Protein AF-A0A959WAI0-F1 (afdb_monomer_lite)

Foldseek 3Di:
DPDPPPDPQAPWVDWDDDDDPCQVVCVVVQEEEDAQAADDLRGQEYEDEAIIAEQDFQKWWDALLLSLLRCLVHHYPPLAQVSSVRNSVSRVVHPHIYMYHYAAWQPGHPPDPLIDGRDPCLVVQVVVCVVVVNFDWDQQPLQRTIFRCDRPPDDDSSSQSSNSCSSCVVVVNNVSNVVRSQVQLVVSLVSQVVHPPHDVSNNCSSCPDPDPPPPPPDD

Radius of gyration: 17.45 Å; chains: 1; bounding box: 61×50×44 Å

Structure (mmCIF, N/CA/C/O backbone):
data_AF-A0A959WAI0-F1
#
_entry.id   AF-A0A959WAI0-F1
#
loop_
_atom_site.group_PDB
_atom_site.id
_atom_site.type_symbol
_atom_site.label_atom_id
_atom_site.label_alt_id
_atom_site.label_comp_id
_atom_site.label_asym_id
_atom_site.label_entity_id
_atom_site.label_seq_id
_atom_site.pdbx_PDB_ins_code
_atom_site.Cartn_x
_atom_site.Cartn_y
_atom_site.Cartn_z
_atom_site.occupancy
_atom_site.B_iso_or_equiv
_atom_site.auth_seq_id
_atom_site.auth_comp_id
_atom_site.auth_asym_id
_atom_site.auth_atom_id
_atom_site.pdbx_PDB_model_num
ATOM 1 N N . MET A 1 1 ? 39.404 2.126 3.166 1.00 41.72 1 MET A N 1
ATOM 2 C CA . MET A 1 1 ? 38.969 2.088 1.755 1.00 41.72 1 MET A CA 1
ATOM 3 C C . MET A 1 1 ? 37.466 2.302 1.796 1.00 41.72 1 MET A C 1
ATOM 5 O O . MET A 1 1 ? 36.810 1.506 2.452 1.00 41.72 1 MET A O 1
ATOM 9 N N . ALA A 1 2 ? 36.950 3.421 1.282 1.00 48.66 2 ALA A N 1
ATOM 10 C CA . ALA A 1 2 ? 35.501 3.615 1.191 1.00 48.66 2 ALA A CA 1
ATOM 11 C C . ALA A 1 2 ? 34.956 2.616 0.166 1.00 48.66 2 ALA A C 1
ATOM 13 O O . ALA A 1 2 ? 35.601 2.410 -0.863 1.00 48.66 2 ALA A O 1
ATOM 14 N N . ASP A 1 3 ? 33.840 1.964 0.478 1.00 45.66 3 ASP A N 1
ATOM 15 C CA . ASP A 1 3 ? 33.177 1.048 -0.445 1.00 45.66 3 ASP A CA 1
ATOM 16 C C . ASP A 1 3 ? 32.762 1.836 -1.703 1.00 45.66 3 ASP A C 1
ATOM 18 O O . ASP A 1 3 ? 31.968 2.774 -1.585 1.00 45.66 3 ASP A O 1
ATOM 22 N N . PRO A 1 4 ? 33.309 1.523 -2.895 1.00 49.25 4 PRO A N 1
ATOM 23 C CA . PRO A 1 4 ? 32.955 2.222 -4.128 1.00 49.25 4 PRO A CA 1
ATOM 24 C C . PRO A 1 4 ? 31.481 2.030 -4.523 1.00 49.25 4 PRO A C 1
ATOM 26 O O . PRO A 1 4 ? 31.000 2.757 -5.389 1.00 49.25 4 PRO A O 1
ATOM 29 N N . TYR A 1 5 ? 30.763 1.102 -3.879 1.00 50.31 5 TYR A N 1
ATOM 30 C CA . TYR A 1 5 ? 29.331 0.864 -4.058 1.00 50.31 5 TYR A CA 1
ATOM 31 C C . TYR A 1 5 ? 28.456 1.544 -2.995 1.00 50.31 5 TYR A C 1
ATOM 33 O O . TYR A 1 5 ? 27.231 1.525 -3.114 1.00 50.31 5 TYR A O 1
ATOM 41 N N . ALA A 1 6 ? 29.042 2.191 -1.980 1.00 50.12 6 ALA A N 1
ATOM 42 C CA . ALA A 1 6 ? 28.289 2.945 -0.982 1.00 50.12 6 ALA A CA 1
ATOM 43 C C . ALA A 1 6 ? 27.814 4.286 -1.563 1.00 50.12 6 ALA A C 1
ATOM 45 O O . ALA A 1 6 ? 28.336 5.360 -1.249 1.00 50.12 6 ALA A O 1
ATOM 46 N N . THR A 1 7 ? 26.793 4.247 -2.418 1.00 58.91 7 THR A N 1
ATOM 47 C CA . THR A 1 7 ? 26.016 5.448 -2.725 1.00 58.91 7 THR A CA 1
ATOM 48 C C . THR A 1 7 ? 25.304 5.886 -1.452 1.00 58.91 7 THR A C 1
ATOM 50 O O . THR A 1 7 ? 24.599 5.087 -0.835 1.00 58.91 7 THR A O 1
ATOM 53 N N . ARG A 1 8 ? 25.485 7.147 -1.040 1.00 63.69 8 ARG A N 1
ATOM 54 C CA . ARG A 1 8 ? 24.738 7.736 0.080 1.00 63.69 8 ARG A CA 1
ATOM 55 C C . ARG A 1 8 ? 23.247 7.452 -0.120 1.00 63.69 8 ARG A C 1
ATOM 57 O O . ARG A 1 8 ? 22.717 7.768 -1.184 1.00 63.69 8 ARG A O 1
ATOM 64 N N . ALA A 1 9 ? 22.601 6.868 0.891 1.00 67.06 9 ALA A N 1
ATOM 65 C CA . ALA A 1 9 ? 21.170 6.595 0.842 1.00 67.06 9 ALA A CA 1
ATOM 66 C C . ALA A 1 9 ? 20.407 7.890 0.493 1.00 67.06 9 ALA A C 1
ATOM 68 O O . ALA A 1 9 ? 20.729 8.951 1.046 1.00 67.06 9 ALA A O 1
ATOM 69 N N . PRO A 1 10 ? 19.451 7.828 -0.448 1.00 71.50 10 PRO A N 1
ATOM 70 C CA . PRO A 1 10 ? 18.683 8.995 -0.853 1.00 71.50 10 PRO A CA 1
ATOM 71 C C . PRO A 1 10 ? 17.803 9.453 0.311 1.00 71.50 10 PRO A C 1
ATOM 73 O O . PRO A 1 10 ? 17.361 8.643 1.128 1.00 71.50 10 PRO A O 1
ATOM 76 N N . ASP A 1 11 ? 17.495 10.744 0.357 1.00 78.50 11 ASP A N 1
ATOM 77 C CA . ASP A 1 11 ? 16.405 11.211 1.204 1.00 78.50 11 ASP A CA 1
ATOM 78 C C . ASP A 1 11 ? 15.072 10.764 0.585 1.00 78.50 11 ASP A C 1
ATOM 80 O O . ASP A 1 11 ? 14.710 11.191 -0.511 1.00 78.50 11 ASP A O 1
ATOM 84 N N . LEU A 1 12 ? 14.365 9.864 1.272 1.00 79.69 12 LEU A N 1
ATOM 85 C CA . LEU A 1 12 ? 13.053 9.356 0.858 1.00 79.69 12 LEU A CA 1
ATOM 86 C C . LEU A 1 12 ? 11.898 9.973 1.654 1.00 79.69 12 LEU A C 1
ATOM 88 O O . LEU A 1 12 ? 10.768 9.485 1.573 1.00 79.69 12 LEU A O 1
ATOM 92 N N . SER A 1 13 ? 12.168 11.021 2.436 1.00 78.75 13 SER A N 1
ATOM 93 C CA . SER A 1 13 ? 11.157 11.694 3.253 1.00 78.75 13 SER A CA 1
ATOM 94 C C . SER A 1 13 ? 10.145 12.482 2.419 1.00 78.75 13 SER A C 1
ATOM 96 O O . SER A 1 13 ? 9.033 12.734 2.889 1.00 78.75 13 SER A O 1
ATOM 98 N N . ALA A 1 14 ? 10.490 12.822 1.172 1.00 81.19 14 ALA A N 1
ATOM 99 C CA . ALA A 1 14 ? 9.598 13.516 0.258 1.00 81.19 14 ALA A CA 1
ATOM 100 C C . ALA A 1 14 ? 8.324 12.695 -0.006 1.00 81.19 14 ALA A C 1
ATOM 102 O O . ALA A 1 14 ? 8.358 11.521 -0.389 1.00 81.19 14 ALA A O 1
ATOM 103 N N . ARG A 1 15 ? 7.171 13.341 0.184 1.00 83.19 15 ARG A N 1
ATOM 104 C CA . ARG A 1 15 ? 5.853 12.773 -0.102 1.00 83.19 15 ARG A CA 1
ATOM 105 C C . ARG A 1 15 ? 5.074 13.746 -0.984 1.00 83.19 15 ARG A C 1
ATOM 107 O O . ARG A 1 15 ? 5.033 14.930 -0.647 1.00 83.19 15 ARG A O 1
ATOM 114 N N . PRO A 1 16 ? 4.447 13.270 -2.075 1.00 85.50 16 PRO A N 1
ATOM 115 C CA . PRO A 1 16 ? 3.507 14.084 -2.834 1.00 85.50 16 PRO A CA 1
ATOM 116 C C . PRO A 1 16 ? 2.410 14.647 -1.928 1.00 85.50 16 PRO A C 1
ATOM 118 O O . PRO A 1 16 ? 2.009 14.003 -0.956 1.00 85.50 16 PRO A O 1
ATOM 121 N N . THR A 1 17 ? 1.930 15.844 -2.242 1.00 83.06 17 THR A N 1
ATOM 122 C CA . THR A 1 17 ? 0.828 16.499 -1.530 1.00 83.06 17 THR A CA 1
ATOM 123 C C . THR A 1 17 ? -0.403 16.594 -2.429 1.00 83.06 17 THR A C 1
ATOM 125 O O . THR A 1 17 ? -0.304 16.490 -3.650 1.00 83.06 17 THR A O 1
ATOM 128 N N . GLY A 1 18 ? -1.571 16.788 -1.815 1.00 84.25 18 GLY A N 1
ATOM 129 C CA . GLY A 1 18 ? -2.848 16.862 -2.526 1.00 84.25 18 GLY A CA 1
ATOM 130 C C . GLY A 1 18 ? -3.548 15.507 -2.705 1.00 84.25 18 GLY A C 1
ATOM 131 O O . GLY A 1 18 ? -3.047 14.476 -2.230 1.00 84.25 18 GLY A O 1
ATOM 132 N N . PRO A 1 19 ? -4.743 15.519 -3.319 1.00 84.12 19 PRO A N 1
ATOM 133 C CA . PRO A 1 19 ? -5.470 14.299 -3.652 1.00 84.12 19 PRO A CA 1
ATOM 134 C C . PRO A 1 19 ? -4.693 13.486 -4.701 1.00 84.12 19 PRO A C 1
ATOM 136 O O . PRO A 1 19 ? -4.061 14.083 -5.583 1.00 84.12 19 PRO A O 1
ATOM 139 N N . PRO A 1 20 ? -4.697 12.144 -4.624 1.00 87.38 20 PRO A N 1
ATOM 140 C CA . PRO A 1 20 ? -4.141 11.319 -5.681 1.00 87.38 20 PRO A CA 1
ATOM 141 C C . PRO A 1 20 ? -4.879 11.559 -7.008 1.00 87.38 20 PRO A C 1
ATOM 143 O O . PRO A 1 20 ? -6.107 11.636 -7.019 1.00 87.38 20 PRO A O 1
ATOM 146 N N . PRO A 1 21 ? -4.166 11.640 -8.139 1.00 89.56 21 PRO A N 1
ATOM 147 C CA . PRO A 1 21 ? -4.787 11.928 -9.434 1.00 89.56 21 PRO A CA 1
ATOM 148 C C . PRO A 1 21 ? -5.794 10.850 -9.890 1.00 89.56 21 PRO A C 1
ATOM 150 O O . PRO A 1 21 ? -6.788 11.163 -10.541 1.00 89.56 21 PRO A O 1
ATOM 153 N N . TRP A 1 22 ? -5.622 9.605 -9.439 1.00 94.00 22 TRP A N 1
ATOM 154 C CA . TRP A 1 22 ? -6.527 8.478 -9.692 1.00 94.00 22 TRP A CA 1
ATOM 155 C C . TRP A 1 22 ? -7.763 8.413 -8.770 1.00 94.00 22 TRP A C 1
ATOM 157 O O . TRP A 1 22 ? -8.603 7.531 -8.947 1.00 94.00 22 TRP A O 1
ATOM 167 N N . GLU A 1 23 ? -7.906 9.304 -7.781 1.00 94.12 23 GLU A N 1
ATOM 168 C CA . GLU A 1 23 ? -8.965 9.224 -6.757 1.00 94.12 23 GLU A CA 1
ATOM 169 C C . GLU A 1 23 ? -10.380 9.263 -7.357 1.00 94.12 23 GLU A C 1
ATOM 171 O O . GLU A 1 23 ? -11.219 8.423 -7.029 1.00 94.12 23 GLU A O 1
ATOM 176 N N . ALA A 1 24 ? -10.640 10.179 -8.295 1.00 95.00 24 ALA A N 1
ATOM 177 C CA . ALA A 1 24 ? -11.944 10.269 -8.957 1.00 95.00 24 ALA A CA 1
ATOM 178 C C . ALA A 1 24 ? -12.280 8.984 -9.738 1.00 95.00 24 ALA A C 1
ATOM 180 O O . ALA A 1 24 ? -13.392 8.461 -9.652 1.00 95.00 24 ALA A O 1
ATOM 181 N N . ALA A 1 25 ? -11.286 8.426 -10.432 1.00 96.31 25 ALA A N 1
ATOM 182 C CA . ALA A 1 25 ? -11.425 7.220 -11.240 1.00 96.31 25 ALA A CA 1
ATOM 183 C C . ALA A 1 25 ? -11.686 5.952 -10.402 1.00 96.31 25 ALA A C 1
ATOM 185 O O . ALA A 1 25 ? -12.297 5.003 -10.904 1.00 96.31 25 ALA A O 1
ATOM 186 N N . VAL A 1 26 ? -11.259 5.931 -9.131 1.00 96.81 26 VAL A N 1
ATOM 187 C CA . VAL A 1 26 ? -11.627 4.885 -8.160 1.00 96.81 26 VAL A CA 1
ATOM 188 C C . VAL A 1 26 ? -13.125 4.936 -7.858 1.00 96.81 26 VAL A C 1
ATOM 190 O O . VAL A 1 26 ? -13.792 3.901 -7.937 1.00 96.81 26 VAL A O 1
ATOM 193 N N . GLY A 1 27 ? -13.667 6.128 -7.593 1.00 96.31 27 GLY A N 1
ATOM 194 C CA . GLY A 1 27 ? -15.099 6.321 -7.339 1.00 96.31 27 GLY A CA 1
ATOM 195 C C . GLY A 1 27 ? -15.973 5.919 -8.529 1.00 96.31 27 GLY A C 1
ATOM 196 O O . GLY A 1 27 ? -16.966 5.212 -8.366 1.00 96.31 27 GLY A O 1
ATOM 197 N N . GLU A 1 28 ? -15.560 6.273 -9.748 1.00 97.00 28 GLU A N 1
ATOM 198 C CA . GLU A 1 28 ? -16.252 5.886 -10.990 1.00 97.00 28 GLU A CA 1
ATOM 199 C C . GLU A 1 28 ? -16.325 4.363 -11.198 1.00 97.00 28 GLU A C 1
ATOM 201 O O . GLU A 1 28 ? -17.263 3.860 -11.818 1.00 97.00 28 GLU A O 1
ATOM 206 N N . ARG A 1 29 ? -15.366 3.610 -10.644 1.00 97.25 29 ARG A N 1
ATOM 207 C CA . ARG A 1 29 ? -15.323 2.135 -10.675 1.00 97.25 29 ARG A CA 1
ATOM 208 C C . ARG A 1 29 ? -16.058 1.484 -9.500 1.00 97.25 29 ARG A C 1
ATOM 210 O O . ARG A 1 29 ? -16.065 0.257 -9.378 1.00 97.25 29 ARG A O 1
ATOM 217 N N . GLY A 1 30 ? -16.704 2.287 -8.655 1.00 97.31 30 GLY A N 1
ATOM 218 C CA . GLY A 1 30 ? -17.435 1.838 -7.473 1.00 97.31 30 GLY A CA 1
ATOM 219 C C . GLY A 1 30 ? -16.535 1.485 -6.292 1.00 97.31 30 GLY A C 1
ATOM 220 O O . GLY A 1 30 ? -16.958 0.714 -5.435 1.00 97.31 30 GLY A O 1
ATOM 221 N N . GLY A 1 31 ? -15.299 1.983 -6.267 1.00 97.56 31 GLY A N 1
ATOM 222 C CA . GLY A 1 31 ? -14.414 1.867 -5.114 1.00 97.56 31 GLY A CA 1
ATOM 223 C C . GLY A 1 31 ? -14.470 3.088 -4.211 1.00 97.56 31 GLY A C 1
ATOM 224 O O . GLY A 1 31 ? -15.027 4.126 -4.565 1.00 97.56 31 GLY A O 1
ATOM 225 N N . GLU A 1 32 ? -13.836 2.968 -3.052 1.00 96.62 32 GLU A N 1
ATOM 226 C CA . GLU A 1 32 ? -13.767 4.040 -2.065 1.00 96.62 32 GLU A CA 1
ATOM 227 C C . GLU A 1 32 ? -12.346 4.222 -1.540 1.00 96.62 32 GLU A C 1
ATOM 229 O O . GLU A 1 32 ? -11.675 3.255 -1.178 1.00 96.62 32 GLU A O 1
ATOM 234 N N . VAL A 1 33 ? -11.885 5.473 -1.494 1.00 95.88 33 VAL A N 1
ATOM 235 C CA . VAL A 1 33 ? -10.605 5.823 -0.877 1.00 95.88 33 VAL A CA 1
ATOM 236 C C . VAL A 1 33 ? -10.807 5.987 0.625 1.00 95.88 33 VAL A C 1
ATOM 238 O O . VAL A 1 33 ? -11.610 6.801 1.074 1.00 95.88 33 VAL A O 1
ATOM 241 N N . ILE A 1 34 ? -10.052 5.220 1.404 1.00 94.44 34 ILE A N 1
ATOM 242 C CA . ILE A 1 34 ? -10.085 5.236 2.862 1.00 94.44 34 ILE A CA 1
ATOM 243 C C . ILE A 1 34 ? -9.436 6.538 3.348 1.00 94.44 34 ILE A C 1
ATOM 245 O O . ILE A 1 34 ? -8.207 6.688 3.344 1.00 94.44 34 ILE A O 1
ATOM 249 N N . ALA A 1 35 ? -10.293 7.471 3.759 1.00 87.12 35 ALA A N 1
ATOM 250 C CA . ALA A 1 35 ? -9.938 8.661 4.522 1.00 87.12 35 ALA A CA 1
ATOM 251 C C . ALA A 1 35 ? -9.994 8.328 6.018 1.00 87.12 35 ALA A C 1
ATOM 253 O O . ALA A 1 35 ? -9.134 7.597 6.476 1.00 87.12 35 ALA A O 1
ATOM 254 N N . ASP A 1 36 ? -10.998 8.779 6.770 1.00 83.31 36 ASP A N 1
ATOM 255 C CA . ASP A 1 36 ? -11.032 8.627 8.238 1.00 83.31 36 ASP A CA 1
ATOM 256 C C . ASP A 1 36 ? -12.102 7.645 8.743 1.00 83.31 36 ASP A C 1
ATOM 258 O O . ASP A 1 36 ? -12.298 7.502 9.949 1.00 83.31 36 ASP A O 1
ATOM 262 N N . ALA A 1 37 ? -12.793 6.965 7.828 1.00 86.88 37 ALA A N 1
ATOM 263 C CA . ALA A 1 37 ? -13.865 6.024 8.128 1.00 86.88 37 ALA A CA 1
ATOM 264 C C . ALA A 1 37 ? -13.691 4.716 7.336 1.00 86.88 37 ALA A C 1
ATOM 266 O O . ALA 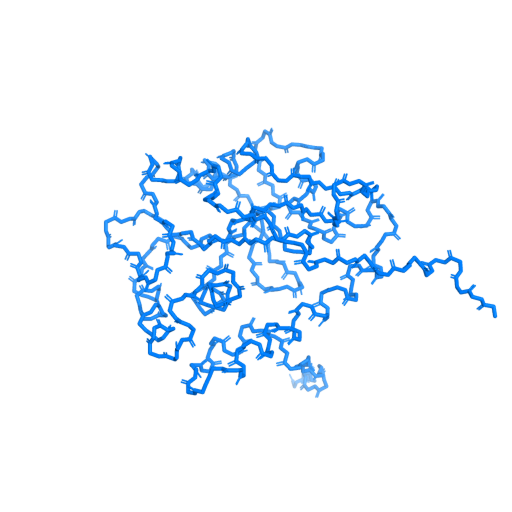A 1 37 ? -13.004 4.705 6.307 1.00 86.88 37 ALA A O 1
ATOM 267 N N . PRO A 1 38 ? -14.298 3.606 7.796 1.00 89.31 38 PRO A N 1
ATOM 268 C CA . PRO A 1 38 ? -14.357 2.385 7.008 1.00 89.31 38 PRO A CA 1
ATOM 269 C C . PRO A 1 38 ? -15.114 2.585 5.689 1.00 89.31 38 PRO A C 1
ATOM 271 O O . PRO A 1 38 ? -16.013 3.426 5.639 1.00 89.31 38 PRO A O 1
ATOM 274 N N . PRO A 1 39 ? -14.808 1.781 4.652 1.00 92.31 39 PRO A N 1
ATOM 275 C CA . PRO A 1 39 ? -15.533 1.849 3.393 1.00 92.31 39 PRO A CA 1
ATOM 276 C C . PRO A 1 39 ? -17.013 1.504 3.591 1.00 92.31 39 PRO A C 1
ATOM 278 O O . PRO A 1 39 ? -17.373 0.628 4.386 1.00 92.31 39 PRO A O 1
ATOM 281 N N . ALA A 1 40 ? -17.879 2.168 2.835 1.00 91.06 40 ALA A N 1
ATOM 282 C CA . ALA A 1 40 ? -19.296 1.875 2.784 1.00 91.06 40 ALA A CA 1
ATOM 283 C C . ALA A 1 40 ? -19.544 0.444 2.286 1.00 91.06 40 ALA A C 1
ATOM 285 O O . ALA A 1 40 ? -18.887 -0.055 1.375 1.00 91.06 40 ALA A O 1
ATOM 286 N N . THR A 1 41 ? -20.583 -0.202 2.816 1.00 87.38 41 THR A N 1
ATOM 287 C CA . THR A 1 41 ? -20.974 -1.567 2.419 1.00 87.38 41 THR A CA 1
ATOM 288 C C . THR A 1 41 ? -21.326 -1.688 0.930 1.00 87.38 41 THR A C 1
ATOM 290 O O . THR A 1 41 ? -21.272 -2.777 0.374 1.00 87.38 41 THR A O 1
ATOM 293 N N . ALA A 1 42 ? -21.699 -0.583 0.276 1.00 92.25 42 ALA A N 1
ATOM 294 C CA . ALA A 1 42 ? -22.010 -0.561 -1.153 1.00 92.25 42 ALA A CA 1
ATOM 295 C C . ALA A 1 42 ? -20.762 -0.519 -2.058 1.00 92.25 42 ALA A C 1
ATOM 297 O O . ALA A 1 42 ? -20.883 -0.742 -3.264 1.00 92.25 42 ALA A O 1
ATOM 298 N N . SER A 1 43 ? -19.587 -0.216 -1.501 1.00 96.50 43 SER A N 1
ATOM 299 C CA . SER A 1 43 ? -18.335 -0.103 -2.247 1.00 96.50 43 SER A CA 1
ATOM 300 C C . SER A 1 43 ? -17.858 -1.487 -2.699 1.00 96.50 43 SER A C 1
ATOM 302 O O . SER A 1 43 ? -17.913 -2.463 -1.957 1.00 96.50 43 SER A O 1
ATOM 304 N N . ARG A 1 44 ? -17.385 -1.592 -3.942 1.00 97.44 44 ARG A N 1
ATOM 305 C CA . ARG A 1 44 ? -16.920 -2.855 -4.547 1.00 97.44 44 ARG A CA 1
ATOM 306 C C . ARG A 1 44 ? -15.516 -3.239 -4.096 1.00 97.44 44 ARG A C 1
ATOM 308 O O . ARG A 1 44 ? -15.169 -4.414 -4.101 1.00 97.44 44 ARG A O 1
ATOM 315 N N . PHE A 1 45 ? -14.706 -2.241 -3.769 1.00 98.56 45 PHE A N 1
ATOM 316 C CA . PHE A 1 45 ? -13.345 -2.373 -3.265 1.00 98.56 45 PHE A CA 1
ATOM 317 C C . PHE A 1 45 ? -12.990 -1.127 -2.449 1.00 98.56 45 PHE A C 1
ATOM 319 O O . PHE A 1 45 ? -13.648 -0.091 -2.567 1.00 98.56 45 PHE A O 1
ATOM 326 N N . ALA A 1 46 ? -11.938 -1.222 -1.644 1.00 98.31 46 ALA A N 1
ATOM 327 C CA . ALA A 1 46 ? -11.441 -0.109 -0.847 1.00 98.31 46 ALA A CA 1
ATOM 328 C C . ALA A 1 46 ? -9.976 0.178 -1.180 1.00 98.31 46 ALA A C 1
ATOM 330 O O . ALA A 1 46 ? -9.223 -0.731 -1.529 1.00 98.31 46 ALA A O 1
ATOM 331 N N . VAL A 1 47 ? -9.565 1.439 -1.072 1.00 98.25 47 VAL A N 1
ATOM 332 C CA . VAL A 1 47 ? -8.210 1.882 -1.399 1.00 98.25 47 VAL A CA 1
ATOM 333 C C . VAL A 1 47 ? -7.602 2.646 -0.235 1.00 98.25 47 VAL A C 1
ATOM 335 O O . VAL A 1 47 ? -8.108 3.691 0.156 1.00 98.25 47 VAL A O 1
ATOM 338 N N . VAL A 1 48 ? -6.463 2.185 0.269 1.00 97.12 48 VAL A N 1
ATOM 339 C CA . VAL A 1 48 ? -5.593 2.977 1.138 1.00 97.12 48 VAL A CA 1
ATOM 340 C C . VAL A 1 48 ? -4.684 3.837 0.253 1.00 97.12 48 VAL A C 1
ATOM 342 O O . VAL A 1 48 ? -3.848 3.285 -0.473 1.00 97.12 48 VAL A O 1
ATOM 345 N N . PRO A 1 49 ? -4.802 5.177 0.290 1.00 95.88 49 PRO A N 1
ATOM 346 C CA . PRO A 1 49 ? -3.922 6.046 -0.475 1.00 95.88 49 PRO A CA 1
ATOM 347 C C . PRO A 1 49 ? -2.550 6.106 0.201 1.00 95.88 49 PRO A C 1
ATOM 349 O O . PRO A 1 49 ? -2.386 6.637 1.301 1.00 95.88 49 PRO A O 1
ATOM 352 N N . CYS A 1 50 ? -1.534 5.574 -0.467 1.00 95.31 50 CYS A N 1
ATOM 353 C CA . CYS A 1 50 ? -0.157 5.613 -0.002 1.00 95.31 50 CYS A CA 1
ATOM 354 C C . CYS A 1 50 ? 0.628 6.720 -0.708 1.00 95.31 50 CYS A C 1
ATOM 356 O O . CYS A 1 50 ? 0.389 7.048 -1.866 1.00 95.31 50 CYS A O 1
ATOM 358 N N . ARG A 1 51 ? 1.610 7.298 -0.016 1.00 93.25 51 ARG A N 1
ATOM 359 C CA . ARG A 1 51 ? 2.436 8.395 -0.543 1.00 93.25 51 ARG A CA 1
ATOM 360 C C . ARG A 1 51 ? 3.902 8.164 -0.234 1.00 93.25 51 ARG A C 1
ATOM 362 O O . ARG A 1 51 ? 4.254 7.969 0.930 1.00 93.25 51 ARG A O 1
ATOM 369 N N . GLY A 1 52 ? 4.759 8.247 -1.245 1.00 91.44 52 GLY A N 1
ATOM 370 C CA . GLY A 1 52 ? 6.204 8.221 -1.037 1.00 91.44 52 GLY A CA 1
ATOM 371 C C . GLY A 1 52 ? 7.006 7.906 -2.289 1.00 91.44 52 GLY A C 1
ATOM 372 O O . GLY A 1 52 ? 6.458 7.575 -3.337 1.00 91.44 52 GLY A O 1
ATOM 373 N N . ILE A 1 53 ? 8.327 7.984 -2.149 1.00 86.62 53 ILE A N 1
ATOM 374 C CA . ILE A 1 53 ? 9.285 7.811 -3.250 1.00 86.62 53 ILE A CA 1
ATOM 375 C C . ILE A 1 53 ? 10.188 6.568 -3.094 1.00 86.62 53 ILE A C 1
ATOM 377 O O . ILE A 1 53 ? 11.222 6.449 -3.737 1.00 86.62 53 ILE A O 1
ATOM 381 N N . GLY A 1 54 ? 9.825 5.638 -2.203 1.00 87.88 54 GLY A N 1
ATOM 382 C CA . GLY A 1 54 ? 10.677 4.517 -1.784 1.00 87.88 54 GLY A CA 1
ATOM 383 C C . GLY A 1 54 ? 10.252 3.137 -2.293 1.00 87.88 54 GLY A C 1
ATOM 384 O O . GLY A 1 54 ? 9.882 2.959 -3.452 1.00 87.88 54 GLY A O 1
ATOM 385 N N . THR A 1 55 ? 10.328 2.154 -1.397 1.00 91.31 55 THR A N 1
ATOM 386 C CA . THR A 1 55 ? 10.212 0.707 -1.658 1.00 91.31 55 THR A CA 1
ATOM 387 C C . THR A 1 55 ? 8.790 0.166 -1.761 1.00 91.31 55 THR A C 1
ATOM 389 O O . THR A 1 55 ? 8.619 -0.979 -2.150 1.00 91.31 55 THR A O 1
ATOM 392 N N . LEU A 1 56 ? 7.764 0.958 -1.436 1.00 93.12 56 LEU A N 1
ATOM 393 C CA . LEU A 1 56 ? 6.377 0.514 -1.589 1.00 93.12 56 LEU A CA 1
ATOM 394 C C . LEU A 1 56 ? 6.042 0.320 -3.075 1.00 93.12 56 LEU A C 1
ATOM 396 O O . LEU A 1 56 ? 6.341 1.213 -3.879 1.00 93.12 56 LEU A O 1
ATOM 400 N N . ALA A 1 57 ? 5.400 -0.798 -3.415 1.00 96.38 57 ALA A N 1
ATOM 401 C CA . ALA A 1 57 ? 4.879 -1.041 -4.754 1.00 96.38 57 ALA A CA 1
ATOM 402 C C . ALA A 1 57 ? 3.854 0.040 -5.174 1.00 96.38 57 ALA A C 1
ATOM 404 O O . ALA A 1 57 ? 3.169 0.608 -4.320 1.00 96.38 57 ALA A O 1
ATOM 405 N N . PRO A 1 58 ? 3.732 0.354 -6.476 1.00 97.31 58 PRO A N 1
ATOM 406 C CA . PRO A 1 58 ? 2.701 1.248 -7.001 1.00 97.31 58 PRO A CA 1
ATOM 407 C C . PRO A 1 58 ? 1.278 0.810 -6.644 1.00 97.31 58 PRO A C 1
ATOM 409 O O . PRO A 1 58 ? 0.417 1.648 -6.385 1.00 97.31 58 PRO A O 1
ATOM 412 N N . PHE A 1 59 ? 1.054 -0.503 -6.633 1.00 98.50 59 PHE A N 1
ATOM 413 C CA . PHE A 1 59 ? -0.236 -1.134 -6.414 1.00 98.50 59 PHE A CA 1
ATOM 414 C C . PHE A 1 59 ? -0.012 -2.446 -5.663 1.00 98.50 59 PHE A C 1
ATOM 416 O O . PHE A 1 59 ? 0.844 -3.237 -6.059 1.00 98.50 59 PHE A O 1
ATOM 423 N N . ALA A 1 60 ? -0.773 -2.684 -4.600 1.00 98.44 60 ALA A N 1
ATOM 424 C CA . ALA A 1 60 ? -0.741 -3.939 -3.859 1.00 98.44 60 ALA A CA 1
ATOM 425 C C . ALA A 1 60 ? -2.135 -4.304 -3.346 1.00 98.44 60 ALA A C 1
ATOM 427 O O . ALA A 1 60 ? -2.933 -3.419 -3.040 1.00 98.44 60 ALA A O 1
ATOM 428 N N . ARG A 1 61 ? -2.411 -5.601 -3.206 1.00 98.69 61 ARG A N 1
ATOM 429 C CA . ARG A 1 61 ? -3.555 -6.116 -2.448 1.00 98.69 61 ARG A CA 1
ATOM 430 C C . ARG A 1 61 ? -3.102 -6.407 -1.020 1.00 98.69 61 ARG A C 1
ATOM 432 O O . ARG A 1 61 ? -2.068 -7.038 -0.809 1.00 98.69 61 ARG A O 1
ATOM 439 N N . VAL A 1 62 ? -3.851 -5.905 -0.046 1.00 98.44 62 VAL A N 1
ATOM 440 C CA . VAL A 1 62 ? -3.495 -5.937 1.380 1.00 98.44 62 VAL A CA 1
ATOM 441 C C . VAL A 1 62 ? -4.619 -6.550 2.206 1.00 98.44 62 VAL A C 1
ATOM 443 O O . VAL A 1 62 ? -5.782 -6.529 1.806 1.00 98.44 62 VAL A O 1
ATOM 446 N N . ASP A 1 63 ? -4.273 -7.076 3.378 1.00 98.00 63 ASP A N 1
ATOM 447 C CA . ASP A 1 63 ? -5.257 -7.460 4.383 1.00 98.00 63 ASP A CA 1
ATOM 448 C C . ASP A 1 63 ? -5.666 -6.263 5.261 1.00 98.00 63 ASP A C 1
ATOM 450 O O . ASP A 1 63 ? -5.083 -5.176 5.198 1.00 98.00 63 ASP A O 1
ATOM 454 N N . ALA A 1 64 ? -6.698 -6.451 6.088 1.00 98.00 64 ALA A N 1
ATOM 455 C CA . ALA A 1 64 ? -7.224 -5.381 6.931 1.00 98.00 64 ALA A CA 1
ATOM 456 C C . ALA A 1 64 ? -6.191 -4.823 7.942 1.00 98.00 64 ALA A C 1
ATOM 458 O O . ALA A 1 64 ? -6.071 -3.599 8.030 1.00 98.00 64 ALA A O 1
ATOM 459 N N . PRO A 1 65 ? -5.417 -5.640 8.692 1.00 98.12 65 PRO A N 1
ATOM 460 C CA . PRO A 1 65 ? -4.382 -5.116 9.585 1.00 98.12 65 PRO A CA 1
ATOM 461 C C . PRO A 1 65 ? -3.330 -4.254 8.882 1.00 98.12 65 PRO A C 1
ATOM 463 O O . PRO A 1 65 ? -3.022 -3.157 9.358 1.00 98.12 65 PRO A O 1
ATOM 466 N N . LEU A 1 66 ? -2.804 -4.711 7.743 1.00 97.69 66 LEU A N 1
ATOM 467 C CA . LEU A 1 66 ? -1.801 -3.963 6.995 1.00 97.69 66 LEU A CA 1
ATOM 468 C C . LEU A 1 66 ? -2.393 -2.704 6.358 1.00 97.69 66 LEU A C 1
ATOM 470 O O . LEU A 1 66 ? -1.742 -1.660 6.362 1.00 97.69 66 LEU A O 1
ATOM 474 N N . ALA A 1 67 ? -3.639 -2.754 5.886 1.00 97.81 67 ALA A N 1
ATOM 475 C CA . ALA A 1 67 ? -4.349 -1.578 5.395 1.00 97.81 67 ALA A CA 1
ATOM 476 C C . ALA A 1 67 ? -4.456 -0.475 6.464 1.00 97.81 67 ALA A C 1
ATOM 478 O O . ALA A 1 67 ? -4.164 0.685 6.174 1.00 97.81 67 ALA A O 1
ATOM 479 N N . VAL A 1 68 ? -4.787 -0.825 7.714 1.00 97.81 68 VAL A N 1
ATOM 480 C CA . VAL A 1 68 ? -4.837 0.137 8.835 1.00 97.81 68 VAL A CA 1
ATOM 481 C C . VAL A 1 68 ? -3.453 0.699 9.156 1.00 97.81 68 VAL A C 1
ATOM 483 O O . VAL A 1 68 ? -3.316 1.893 9.420 1.00 97.81 68 VAL A O 1
ATOM 486 N N . LEU A 1 69 ? -2.408 -0.129 9.114 1.00 97.44 69 LEU A N 1
ATOM 487 C CA . LEU A 1 69 ? -1.039 0.337 9.339 1.00 97.44 69 LEU A CA 1
ATOM 488 C C . LEU A 1 69 ? -0.584 1.321 8.248 1.00 97.44 69 LEU A C 1
ATOM 490 O O . LEU A 1 69 ? 0.009 2.356 8.551 1.00 97.44 69 LEU A O 1
ATOM 494 N N . LEU A 1 70 ? -0.893 1.030 6.983 1.00 96.62 70 LEU A N 1
ATOM 495 C CA . LEU A 1 70 ? -0.609 1.921 5.856 1.00 96.62 70 LEU A CA 1
ATOM 496 C C . LEU A 1 70 ? -1.436 3.210 5.931 1.00 96.62 70 LEU A C 1
ATOM 498 O O . LEU A 1 70 ? -0.916 4.290 5.648 1.00 96.62 70 LEU A O 1
ATOM 502 N N . TRP A 1 71 ? -2.690 3.120 6.373 1.00 96.69 71 TRP A N 1
ATOM 503 C CA . TRP A 1 71 ? -3.522 4.282 6.665 1.00 96.69 71 TRP A CA 1
ATOM 504 C C . TRP A 1 71 ? -2.869 5.167 7.734 1.00 96.69 71 TRP A C 1
ATOM 506 O O . TRP A 1 71 ? -2.633 6.349 7.477 1.00 96.69 71 TRP A O 1
ATOM 516 N N . LEU A 1 72 ? -2.460 4.601 8.879 1.00 96.00 72 LEU A N 1
ATOM 517 C CA . LEU A 1 72 ? -1.709 5.325 9.913 1.00 96.00 72 LEU A CA 1
ATOM 518 C C . LEU A 1 72 ? -0.441 5.972 9.339 1.00 96.00 72 LEU A C 1
ATOM 520 O O . LEU A 1 72 ? -0.138 7.114 9.674 1.00 96.00 72 LEU A O 1
ATOM 524 N N . GLU A 1 73 ? 0.293 5.286 8.459 1.00 94.25 73 GLU A N 1
ATOM 525 C CA . GLU A 1 73 ? 1.513 5.820 7.844 1.00 94.25 73 GLU A CA 1
ATOM 526 C C . GLU A 1 73 ? 1.244 7.018 6.914 1.00 94.25 73 GLU A C 1
ATOM 528 O O . GLU A 1 73 ? 2.033 7.974 6.907 1.00 94.25 73 GLU A O 1
ATOM 533 N N . HIS A 1 74 ? 0.177 6.984 6.112 1.00 92.81 74 HIS A N 1
ATOM 534 C CA . HIS A 1 74 ? 0.051 7.847 4.930 1.00 92.81 74 HIS A CA 1
ATOM 535 C C . HIS A 1 74 ? -1.087 8.870 4.957 1.00 92.81 74 HIS A C 1
ATOM 537 O O . HIS A 1 74 ? -0.928 9.936 4.348 1.00 92.81 74 HIS A O 1
ATOM 543 N N . SER A 1 75 ? -2.200 8.588 5.634 1.00 87.88 75 SER A N 1
ATOM 544 C CA . SER A 1 75 ? -3.408 9.421 5.538 1.00 87.88 75 SER A CA 1
ATOM 545 C C . SER A 1 75 ? -4.156 9.633 6.851 1.00 87.88 75 SER A C 1
ATOM 547 O O . SER A 1 75 ? -4.836 10.645 6.965 1.00 87.88 75 SER A O 1
ATOM 549 N N . GLY A 1 76 ? -3.993 8.763 7.849 1.00 81.44 76 GLY A N 1
ATOM 550 C CA . GLY A 1 76 ? -4.843 8.767 9.034 1.00 81.44 76 GLY A CA 1
ATOM 551 C C . GLY A 1 76 ? -4.751 10.030 9.875 1.00 81.44 76 GLY A C 1
ATOM 552 O O . GLY A 1 76 ? -3.674 10.371 10.380 1.00 81.44 76 GLY A O 1
ATOM 553 N N . GLN A 1 77 ? -5.896 10.699 10.043 1.00 82.81 77 GLN A N 1
ATOM 554 C CA . GLN A 1 77 ? -6.065 11.871 10.893 1.00 82.81 77 GLN A CA 1
ATOM 555 C C . GLN A 1 77 ? -7.445 11.837 11.589 1.00 82.81 77 GLN A C 1
ATOM 557 O O . GLN A 1 77 ? -8.462 11.993 10.931 1.00 82.81 77 GLN A O 1
ATOM 562 N N . PRO A 1 78 ? -7.530 11.703 12.926 1.00 82.50 78 PRO A N 1
ATOM 563 C CA . PRO A 1 78 ? -6.436 11.609 13.884 1.00 82.50 78 PRO A CA 1
ATOM 564 C C . PRO A 1 78 ? -5.892 10.175 14.016 1.00 82.50 78 PRO A C 1
ATOM 566 O O . PRO A 1 78 ? -6.634 9.193 13.994 1.00 82.50 78 PRO A O 1
ATOM 569 N N . ARG A 1 79 ? -4.582 10.047 14.265 1.00 89.50 79 ARG A N 1
ATOM 570 C CA . ARG A 1 79 ? -3.923 8.759 14.558 1.00 89.50 79 ARG A CA 1
ATOM 571 C C . ARG A 1 79 ? -4.226 8.299 15.985 1.00 89.50 79 ARG A C 1
ATOM 573 O O . ARG A 1 79 ? -3.426 8.495 16.896 1.00 89.50 79 ARG A O 1
ATOM 580 N N . THR A 1 80 ? -5.403 7.717 16.192 1.00 94.75 80 THR A N 1
ATOM 581 C CA . THR A 1 80 ? -5.834 7.197 17.500 1.00 94.75 80 THR A CA 1
ATOM 582 C C . THR A 1 80 ? -6.138 5.707 17.431 1.00 94.75 80 THR A C 1
ATOM 584 O O . THR A 1 80 ? -6.523 5.193 16.382 1.00 94.75 80 THR A O 1
ATOM 587 N N . ALA A 1 81 ? -6.015 5.011 18.565 1.00 96.06 81 ALA A N 1
ATOM 588 C CA . ALA A 1 81 ? -6.387 3.601 18.648 1.00 96.06 81 ALA A CA 1
ATOM 589 C C . ALA A 1 81 ? -7.880 3.372 18.374 1.00 96.06 81 ALA A C 1
ATOM 591 O O . ALA A 1 81 ? -8.229 2.361 17.779 1.00 96.06 81 ALA A O 1
ATOM 592 N N . ALA A 1 82 ? -8.748 4.314 18.759 1.00 95.75 82 ALA A N 1
ATOM 593 C CA . ALA A 1 82 ? -10.185 4.219 18.512 1.00 95.75 82 ALA A CA 1
ATOM 594 C C . ALA A 1 82 ? -10.507 4.260 17.010 1.00 95.75 82 ALA A C 1
ATOM 596 O O . ALA A 1 82 ? -11.158 3.348 16.511 1.00 95.75 82 ALA A O 1
ATOM 597 N N . ALA A 1 83 ? -9.977 5.254 16.286 1.00 95.44 83 ALA A N 1
ATOM 598 C CA . ALA A 1 83 ? -10.161 5.355 14.837 1.00 95.44 83 ALA A CA 1
ATOM 599 C C . ALA A 1 83 ? -9.558 4.144 14.103 1.00 95.44 83 ALA A C 1
ATOM 601 O O . ALA A 1 83 ? -10.190 3.566 13.223 1.00 95.44 83 ALA A O 1
ATOM 602 N N . ALA A 1 84 ? -8.369 3.693 14.519 1.00 96.75 84 ALA A N 1
ATOM 603 C CA . ALA A 1 84 ? -7.746 2.496 13.959 1.00 96.75 84 ALA A CA 1
ATOM 604 C C . ALA A 1 84 ? -8.575 1.223 14.215 1.00 96.75 84 ALA A C 1
ATOM 606 O O . ALA A 1 84 ? -8.669 0.372 13.334 1.00 96.75 84 ALA A O 1
ATOM 607 N N . ALA A 1 85 ? -9.179 1.082 15.399 1.00 96.94 85 ALA A N 1
ATOM 608 C CA . ALA A 1 85 ? -10.020 -0.062 15.743 1.00 96.94 85 ALA A CA 1
ATOM 609 C C . ALA A 1 85 ? -11.340 -0.066 14.960 1.00 96.94 85 ALA A C 1
ATOM 611 O O . ALA A 1 85 ? -11.765 -1.123 14.495 1.00 96.94 85 ALA A O 1
ATOM 612 N N . GLU A 1 86 ? -11.965 1.101 14.782 1.00 96.19 86 GLU A N 1
ATOM 613 C CA . GLU A 1 86 ? -13.164 1.256 13.955 1.00 96.19 86 GLU A CA 1
ATOM 614 C C . GLU A 1 86 ? -12.874 0.893 12.495 1.00 96.19 86 GLU A C 1
ATOM 616 O O . GLU A 1 86 ? -13.563 0.044 11.922 1.00 96.19 86 GLU A O 1
ATOM 621 N N . LEU A 1 87 ? -11.797 1.446 11.927 1.00 97.00 87 LEU A N 1
ATOM 622 C CA . LEU A 1 87 ? -11.359 1.119 10.574 1.00 97.00 87 LEU A CA 1
ATOM 623 C C . LEU A 1 87 ? -11.043 -0.375 10.430 1.00 97.00 87 LEU A C 1
ATOM 625 O O . LEU A 1 87 ? -11.513 -1.012 9.491 1.00 97.00 87 LEU A O 1
ATOM 629 N N . LEU A 1 88 ? -10.304 -0.962 11.376 1.00 97.75 88 LEU A N 1
ATOM 630 C CA . LEU A 1 88 ? -9.983 -2.390 11.363 1.00 97.75 88 LEU A CA 1
ATOM 631 C C . LEU A 1 88 ? -11.243 -3.262 11.377 1.00 97.75 88 LEU A C 1
ATOM 633 O O . LEU A 1 88 ? -11.313 -4.249 10.646 1.00 97.75 88 LEU A O 1
ATOM 637 N N . ALA A 1 89 ? -12.225 -2.920 12.214 1.00 97.56 89 ALA A N 1
ATOM 638 C CA . ALA A 1 89 ? -13.476 -3.661 12.311 1.00 97.56 89 ALA A CA 1
ATOM 639 C C . ALA A 1 89 ? -14.269 -3.590 11.001 1.00 97.56 89 ALA A C 1
ATOM 641 O O . ALA A 1 89 ? -14.720 -4.624 10.508 1.00 97.56 89 ALA A O 1
ATOM 642 N N . GLY A 1 90 ? -14.385 -2.400 10.407 1.00 97.31 90 GLY A N 1
ATOM 643 C CA . GLY A 1 90 ? -15.081 -2.236 9.135 1.00 97.31 90 GLY A CA 1
ATOM 644 C C . GLY A 1 90 ? -14.366 -2.929 7.974 1.00 97.31 90 GLY A C 1
ATOM 645 O O . GLY A 1 90 ? -15.013 -3.631 7.207 1.00 97.31 90 GLY A O 1
ATOM 646 N N . LEU A 1 91 ? -13.033 -2.851 7.895 1.00 97.56 91 LEU A N 1
ATOM 647 C CA . LEU A 1 91 ? -12.259 -3.563 6.870 1.00 97.56 91 LEU A CA 1
ATOM 648 C C . LEU A 1 91 ? -12.316 -5.087 7.025 1.00 97.56 91 LEU A C 1
ATOM 650 O O . LEU A 1 91 ? -12.279 -5.795 6.027 1.00 97.56 91 LEU A O 1
ATOM 654 N N . ARG A 1 92 ? -12.437 -5.615 8.249 1.00 97.69 92 ARG A N 1
ATOM 655 C CA . ARG A 1 92 ? -12.660 -7.056 8.474 1.00 97.69 92 ARG A CA 1
ATOM 656 C C . ARG A 1 92 ? -14.058 -7.517 8.059 1.00 97.69 92 ARG A C 1
ATOM 658 O O . ARG A 1 92 ? -14.224 -8.687 7.735 1.00 97.69 92 ARG A O 1
ATOM 665 N N . ALA A 1 93 ? -15.047 -6.630 8.126 1.00 97.12 93 ALA A N 1
ATOM 666 C CA . ALA A 1 93 ? -16.414 -6.903 7.689 1.00 97.12 93 ALA A CA 1
ATOM 667 C C . ALA A 1 93 ? -16.624 -6.639 6.187 1.00 97.12 93 ALA A C 1
ATOM 669 O O . ALA A 1 93 ? -17.648 -7.034 5.636 1.00 97.12 93 ALA A O 1
ATOM 670 N N . PHE A 1 94 ? -15.683 -5.956 5.537 1.00 97.25 94 PHE A N 1
ATOM 671 C CA . PHE A 1 94 ? -15.740 -5.631 4.122 1.00 97.25 94 PHE A CA 1
ATOM 672 C C . PHE A 1 94 ? -15.419 -6.863 3.267 1.00 97.25 94 PHE A C 1
ATOM 674 O O . PHE A 1 94 ? -14.383 -7.497 3.443 1.00 97.25 94 PHE A O 1
ATOM 681 N N . GLU A 1 95 ? -16.311 -7.203 2.335 1.00 95.50 95 GLU A N 1
ATOM 682 C CA . GLU A 1 95 ? -16.176 -8.403 1.493 1.00 95.50 95 GLU A CA 1
ATOM 683 C C . GLU A 1 95 ? -15.343 -8.160 0.222 1.00 95.50 95 GLU A C 1
ATOM 685 O O . GLU A 1 95 ? -14.897 -9.110 -0.422 1.00 95.50 95 GLU A O 1
ATOM 690 N N . GLY A 1 96 ? -15.133 -6.894 -0.155 1.00 96.56 96 GLY A N 1
ATOM 691 C CA . GLY A 1 96 ? -14.353 -6.519 -1.333 1.00 96.56 96 GLY A CA 1
ATOM 692 C C . GLY A 1 96 ? -12.837 -6.543 -1.090 1.00 96.56 96 GLY A C 1
ATOM 693 O O . GLY A 1 96 ? -12.377 -6.530 0.054 1.00 96.56 96 GLY A O 1
ATOM 694 N N . PRO A 1 97 ? -12.021 -6.531 -2.160 1.00 98.12 97 PRO A N 1
ATOM 695 C CA . PRO A 1 97 ? -10.578 -6.428 -2.017 1.00 98.12 97 PRO A CA 1
ATOM 696 C C . PRO A 1 97 ? -10.176 -5.055 -1.466 1.00 98.12 97 PRO A C 1
ATOM 698 O O . PRO A 1 97 ? -10.804 -4.030 -1.755 1.00 98.12 97 PRO A O 1
ATOM 701 N N . ILE A 1 98 ? -9.084 -5.041 -0.705 1.00 98.56 98 ILE A N 1
ATOM 702 C CA . ILE A 1 98 ? -8.460 -3.821 -0.198 1.00 98.56 98 ILE A CA 1
ATOM 703 C C . ILE A 1 98 ? -7.145 -3.631 -0.947 1.00 98.56 98 ILE A C 1
ATOM 705 O O . ILE A 1 98 ? -6.280 -4.512 -0.951 1.00 98.56 98 ILE A O 1
ATOM 709 N N . PHE A 1 99 ? -6.995 -2.478 -1.585 1.00 98.69 99 PHE A N 1
ATOM 710 C CA . PHE A 1 99 ? -5.795 -2.121 -2.324 1.00 98.69 99 PHE A CA 1
ATOM 711 C C . PHE A 1 99 ? -5.025 -1.017 -1.609 1.00 98.69 99 PHE A C 1
ATOM 713 O O . PHE A 1 99 ? -5.608 -0.089 -1.061 1.00 98.69 99 PHE A O 1
ATOM 720 N N . ALA A 1 100 ? -3.702 -1.089 -1.642 1.00 98.06 100 ALA A N 1
ATOM 721 C CA . ALA A 1 100 ? -2.828 0.032 -1.341 1.00 98.06 100 ALA A CA 1
ATOM 722 C C . ALA A 1 100 ? -2.330 0.602 -2.669 1.00 98.06 100 ALA A C 1
ATOM 724 O O . ALA A 1 100 ? -1.682 -0.108 -3.441 1.00 98.06 100 ALA A O 1
ATOM 725 N N . ILE A 1 101 ? -2.647 1.868 -2.944 1.00 97.94 101 ILE A N 1
ATOM 726 C CA . ILE A 1 101 ? -2.272 2.526 -4.199 1.00 97.94 101 ILE A CA 1
ATOM 727 C C . ILE A 1 101 ? -1.392 3.723 -3.886 1.00 97.94 101 ILE A C 1
ATOM 729 O O . ILE A 1 101 ? -1.743 4.599 -3.094 1.00 97.94 101 ILE A O 1
ATOM 733 N N . LYS A 1 102 ? -0.218 3.748 -4.505 1.00 95.50 102 LYS A N 1
ATOM 734 C CA . LYS A 1 102 ? 0.815 4.737 -4.240 1.00 95.50 102 LYS A CA 1
ATOM 735 C C . LYS A 1 102 ? 0.707 5.931 -5.180 1.00 95.50 102 LYS A C 1
ATOM 737 O O . LYS A 1 102 ? 0.571 5.788 -6.387 1.00 95.50 102 LYS A O 1
ATOM 742 N N . GLN A 1 103 ? 0.907 7.111 -4.613 1.00 94.62 103 GLN A N 1
ATOM 743 C CA . GLN A 1 103 ? 1.286 8.329 -5.314 1.00 94.62 103 GLN A CA 1
ATOM 744 C C . GLN A 1 103 ? 2.767 8.625 -5.033 1.00 94.62 103 GLN A C 1
ATOM 746 O O . GLN A 1 103 ? 3.204 8.629 -3.874 1.00 94.62 103 GLN A O 1
ATOM 751 N N . GLY A 1 104 ? 3.546 8.892 -6.082 1.00 94.06 104 GLY A N 1
ATOM 752 C CA . GLY A 1 104 ? 4.968 9.231 -5.985 1.00 94.06 104 GLY A CA 1
ATOM 753 C C . GLY A 1 104 ? 5.832 8.363 -6.891 1.00 94.06 104 GLY A C 1
ATOM 754 O O . GLY A 1 104 ? 5.460 8.099 -8.025 1.00 94.06 104 GLY A O 1
ATOM 755 N N . CYS A 1 105 ? 6.991 7.926 -6.400 1.00 94.69 105 CYS A N 1
ATOM 756 C CA . CYS A 1 105 ? 7.988 7.213 -7.206 1.00 94.69 105 CYS A CA 1
ATOM 757 C C . CYS A 1 105 ? 8.394 5.885 -6.567 1.00 94.69 105 CYS A C 1
ATOM 759 O O . CYS A 1 105 ? 8.466 5.765 -5.348 1.00 94.69 105 CYS A O 1
ATOM 761 N N . VAL A 1 106 ? 8.703 4.872 -7.362 1.00 94.56 106 VAL A N 1
ATOM 762 C CA . VAL A 1 106 ? 9.460 3.693 -6.918 1.00 94.56 106 VAL A CA 1
ATOM 763 C C . VAL A 1 106 ? 10.931 3.942 -7.229 1.00 94.56 106 VAL A C 1
ATOM 765 O O . VAL A 1 106 ? 11.243 4.548 -8.244 1.00 94.56 106 VAL A O 1
ATOM 768 N N . GLY A 1 107 ? 11.851 3.487 -6.381 1.00 91.94 107 GLY A N 1
ATOM 769 C CA . GLY A 1 107 ? 13.282 3.581 -6.704 1.00 91.94 107 GLY A CA 1
ATOM 770 C C . GLY A 1 107 ? 13.964 4.898 -6.325 1.00 91.94 107 GLY A C 1
ATOM 771 O O . GLY A 1 107 ? 15.130 5.082 -6.668 1.00 91.94 107 GLY A O 1
ATOM 772 N N . GLY A 1 108 ? 13.310 5.788 -5.582 1.00 89.88 108 GLY A N 1
ATOM 773 C CA . GLY A 1 108 ? 13.870 7.066 -5.141 1.00 89.88 108 GLY A CA 1
ATOM 774 C C . GLY A 1 108 ? 13.254 8.279 -5.844 1.00 89.88 108 GLY A C 1
ATOM 775 O O . GLY A 1 108 ? 12.236 8.140 -6.523 1.00 89.88 108 GLY A O 1
ATOM 776 N N . PRO A 1 109 ? 13.852 9.470 -5.658 1.00 88.38 109 PRO A N 1
ATOM 777 C CA . PRO A 1 109 ? 13.441 10.698 -6.341 1.00 88.38 109 PRO A CA 1
ATOM 778 C C . PRO A 1 109 ? 13.464 10.566 -7.872 1.00 88.38 109 PRO A C 1
ATOM 780 O O . PRO A 1 109 ? 14.258 9.790 -8.403 1.00 88.38 109 PRO A O 1
ATOM 783 N N . SER A 1 110 ? 12.646 11.359 -8.571 1.00 87.25 110 SER A N 1
ATOM 784 C CA . SER A 1 110 ? 12.454 11.325 -10.036 1.00 87.25 110 SER A CA 1
ATOM 785 C C . SER A 1 110 ? 13.725 11.560 -10.864 1.00 87.25 110 SER A C 1
ATOM 787 O O . SER A 1 110 ? 13.832 11.138 -12.010 1.00 87.25 110 SER A O 1
ATOM 789 N N . GLU A 1 111 ? 14.706 12.256 -10.299 1.00 85.50 111 GLU A N 1
ATOM 790 C CA . GLU A 1 111 ? 15.994 12.536 -10.927 1.00 85.50 111 GLU A CA 1
ATOM 791 C C . GLU A 1 111 ? 16.974 11.361 -10.824 1.00 85.50 111 GLU A C 1
ATOM 793 O O . GLU A 1 111 ? 18.069 11.401 -11.394 1.00 85.50 111 GLU A O 1
ATOM 798 N N . ARG A 1 112 ? 16.620 10.316 -10.070 1.00 85.19 112 ARG A N 1
ATOM 799 C CA . ARG A 1 112 ? 17.523 9.210 -9.794 1.00 85.19 112 ARG A CA 1
ATOM 800 C C . ARG A 1 112 ? 17.457 8.148 -10.893 1.00 85.19 112 ARG A C 1
ATOM 802 O O . ARG A 1 112 ? 16.378 7.652 -11.198 1.00 85.19 112 ARG A O 1
ATOM 809 N N . PRO A 1 113 ? 18.605 7.680 -11.415 1.00 86.12 113 PRO A N 1
ATOM 810 C CA . PRO A 1 113 ? 18.622 6.536 -12.317 1.00 86.12 113 PRO A CA 1
ATOM 811 C C . PRO A 1 113 ? 17.918 5.315 -11.711 1.00 86.12 113 PRO A C 1
ATOM 813 O O . PRO A 1 113 ? 18.203 4.904 -10.580 1.00 86.12 113 PRO A O 1
ATOM 816 N N . GLY A 1 114 ? 16.989 4.749 -12.478 1.00 87.19 114 GLY A N 1
ATOM 817 C CA . GLY A 1 114 ? 16.194 3.602 -12.052 1.00 87.19 114 GLY A CA 1
ATOM 818 C C . GLY A 1 114 ? 15.048 3.914 -11.102 1.00 87.19 114 GLY A C 1
ATOM 819 O O . GLY A 1 114 ? 14.509 2.998 -10.481 1.00 87.19 114 GLY A O 1
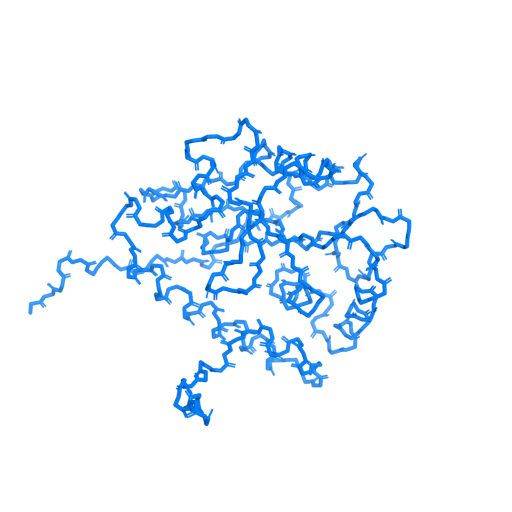ATOM 820 N N . CYS A 1 115 ? 14.675 5.187 -10.955 1.00 92.38 115 CYS A N 1
ATOM 821 C CA . CYS A 1 115 ? 13.370 5.520 -10.414 1.00 92.38 115 CYS A CA 1
ATOM 822 C C . CYS A 1 115 ? 12.273 5.306 -11.465 1.00 92.38 115 CYS A C 1
ATOM 824 O O . CYS A 1 115 ? 12.510 5.395 -12.671 1.00 92.38 115 CYS A O 1
ATOM 826 N N . PHE A 1 116 ? 11.053 5.105 -10.991 1.00 95.62 116 PHE A N 1
ATOM 827 C CA . PHE A 1 116 ? 9.852 5.068 -11.807 1.00 95.62 116 PHE A CA 1
ATOM 828 C C . PHE A 1 116 ? 8.782 5.945 -11.159 1.00 95.62 116 PHE A C 1
ATOM 830 O O . PHE A 1 116 ? 8.390 5.693 -10.018 1.00 95.62 116 PHE A O 1
ATOM 837 N N . GLU A 1 117 ? 8.310 6.964 -11.871 1.00 95.31 117 GLU A N 1
ATOM 838 C CA . GLU A 1 117 ? 7.191 7.792 -11.424 1.00 95.31 117 GLU A CA 1
ATOM 839 C C . GLU A 1 117 ? 5.868 7.058 -11.657 1.00 95.31 117 GLU A C 1
ATOM 841 O O . GLU A 1 117 ? 5.589 6.571 -12.751 1.00 95.31 117 GLU A O 1
ATOM 846 N N . VAL A 1 118 ? 5.053 6.944 -10.609 1.00 95.56 118 VAL A N 1
ATOM 847 C CA . VAL A 1 118 ? 3.771 6.241 -10.674 1.00 95.56 118 VAL A CA 1
ATOM 848 C C . VAL A 1 118 ? 2.736 7.148 -11.334 1.00 95.56 118 VAL A C 1
ATOM 850 O O . VAL A 1 118 ? 2.224 8.069 -10.700 1.00 95.56 118 VAL A O 1
ATOM 853 N N . GLY A 1 119 ? 2.442 6.871 -12.604 1.00 94.12 119 GLY A N 1
ATOM 854 C CA . GLY A 1 119 ? 1.393 7.543 -13.371 1.00 94.12 119 GLY A CA 1
ATOM 855 C C . GLY A 1 119 ? 0.032 6.845 -13.296 1.00 94.12 119 GLY A C 1
ATOM 856 O O . GLY A 1 119 ? -0.061 5.655 -12.979 1.00 94.12 119 GLY A O 1
ATOM 857 N N . ASP A 1 120 ? -1.020 7.584 -13.652 1.00 94.00 120 ASP A N 1
ATOM 858 C CA . ASP A 1 120 ? -2.406 7.101 -13.631 1.00 94.00 120 ASP A CA 1
ATOM 859 C C . ASP A 1 120 ? -2.635 5.916 -14.564 1.00 94.00 120 ASP A C 1
ATOM 861 O O . ASP A 1 120 ? -3.315 4.972 -14.177 1.00 94.00 120 ASP A O 1
ATOM 865 N N . ASP A 1 121 ? -2.022 5.910 -15.751 1.00 95.25 121 ASP A N 1
ATOM 866 C CA . ASP A 1 121 ? -2.172 4.816 -16.718 1.00 95.25 121 ASP A CA 1
ATOM 867 C C . ASP A 1 121 ? -1.756 3.463 -16.120 1.00 95.25 121 ASP A C 1
ATOM 869 O O . ASP A 1 121 ? -2.432 2.453 -16.324 1.00 95.25 121 ASP A O 1
ATOM 873 N N . LEU A 1 122 ? -0.673 3.443 -15.329 1.00 97.06 122 LEU A N 1
ATOM 874 C CA . LEU A 1 122 ? -0.245 2.243 -14.610 1.00 97.06 122 LEU A CA 1
ATOM 875 C C . LEU A 1 122 ? -1.292 1.844 -13.567 1.00 97.06 122 LEU A C 1
ATOM 877 O O . LEU A 1 122 ? -1.716 0.692 -13.528 1.00 97.06 122 LEU A O 1
ATOM 881 N N . VAL A 1 123 ? -1.703 2.785 -12.716 1.00 97.50 123 VAL A N 1
ATOM 882 C CA . VAL A 1 123 ? -2.636 2.514 -11.615 1.00 97.50 123 VAL A CA 1
ATOM 883 C C . VAL A 1 123 ? -3.982 2.020 -12.137 1.00 97.50 123 VAL A C 1
ATOM 885 O O . VAL A 1 123 ? -4.487 1.005 -11.662 1.00 97.50 123 VAL A O 1
ATOM 888 N N . LEU A 1 124 ? -4.556 2.716 -13.118 1.00 97.00 124 LEU A N 1
ATOM 889 C CA . LEU A 1 124 ? -5.866 2.399 -13.672 1.00 97.00 124 LEU A CA 1
ATOM 890 C C . LEU A 1 124 ? -5.829 1.120 -14.507 1.00 97.00 124 LEU A C 1
ATOM 892 O O . LEU A 1 124 ? -6.741 0.309 -14.381 1.00 97.00 124 LEU A O 1
ATOM 896 N N . GLY A 1 125 ? -4.759 0.880 -15.271 1.00 97.88 125 GLY A N 1
ATOM 897 C CA . GLY A 1 125 ? -4.585 -0.378 -15.999 1.00 97.88 125 GLY A CA 1
ATOM 898 C C . GLY A 1 125 ? -4.515 -1.591 -15.066 1.00 97.88 125 GLY A C 1
ATOM 899 O O . GLY A 1 125 ? -5.172 -2.604 -15.308 1.00 97.88 125 GLY A O 1
ATOM 900 N N . VAL A 1 126 ? -3.777 -1.477 -13.956 1.00 98.50 126 VAL A N 1
ATOM 901 C CA . VAL A 1 126 ? -3.714 -2.531 -12.930 1.00 98.50 126 VAL A CA 1
ATOM 902 C C . VAL A 1 126 ? -5.057 -2.690 -12.223 1.00 98.50 126 VAL A C 1
ATOM 904 O O . VAL A 1 126 ? -5.491 -3.819 -12.004 1.00 98.50 126 VAL A O 1
ATOM 907 N N . LEU A 1 127 ? -5.735 -1.588 -11.889 1.00 98.38 127 LEU A N 1
ATOM 908 C CA . LEU A 1 127 ? -7.046 -1.621 -11.245 1.00 98.38 127 LEU A CA 1
ATOM 909 C C . LEU A 1 127 ? -8.088 -2.316 -12.129 1.00 98.38 127 LEU A C 1
ATOM 911 O O . LEU A 1 127 ? -8.788 -3.206 -11.655 1.00 98.38 127 LEU A O 1
ATOM 915 N N . ASP A 1 128 ? -8.162 -1.967 -13.412 1.00 98.12 128 ASP A N 1
ATOM 916 C CA . ASP A 1 128 ? -9.099 -2.576 -14.360 1.00 98.12 128 ASP A CA 1
ATOM 917 C C . ASP A 1 128 ? -8.816 -4.075 -14.548 1.00 98.12 128 ASP A C 1
ATOM 919 O O . ASP A 1 128 ? -9.739 -4.898 -14.555 1.00 98.12 128 ASP A O 1
ATOM 923 N N . ALA A 1 129 ? -7.539 -4.464 -14.606 1.00 98.50 129 ALA A N 1
ATOM 924 C CA . ALA A 1 129 ? -7.143 -5.870 -14.620 1.00 98.50 129 ALA A CA 1
ATOM 925 C C . ALA A 1 129 ? -7.504 -6.590 -13.307 1.00 98.50 129 ALA A C 1
ATOM 927 O O . ALA A 1 129 ? -7.953 -7.734 -13.333 1.00 98.50 129 ALA A O 1
ATOM 928 N N . ALA A 1 130 ? -7.338 -5.943 -12.150 1.00 98.25 130 ALA A N 1
ATOM 929 C CA . ALA A 1 130 ? -7.666 -6.528 -10.852 1.00 98.25 130 ALA A CA 1
ATOM 930 C C . ALA A 1 130 ? -9.179 -6.744 -10.695 1.00 98.25 130 ALA A C 1
ATOM 932 O O . ALA A 1 130 ? -9.603 -7.809 -10.252 1.00 98.25 130 ALA A O 1
ATOM 933 N N . LEU A 1 131 ? -9.993 -5.767 -11.110 1.00 97.50 131 LEU A N 1
ATOM 934 C CA . LEU A 1 131 ? -11.459 -5.835 -11.064 1.00 97.50 131 LEU A CA 1
ATOM 935 C C . LEU A 1 131 ? -12.055 -6.830 -12.068 1.00 97.50 131 LEU A C 1
ATOM 937 O O . LEU A 1 131 ? -13.199 -7.250 -11.901 1.00 97.50 131 LEU A O 1
ATOM 941 N N . SER A 1 132 ? -11.293 -7.201 -13.097 1.00 97.31 132 SER A N 1
ATOM 942 C CA . SER A 1 132 ? -11.636 -8.260 -14.053 1.00 97.31 132 SER A CA 1
ATOM 943 C C . SER A 1 132 ? -10.965 -9.603 -13.739 1.00 97.31 132 SER A C 1
ATOM 945 O O . SER A 1 132 ? -11.033 -10.516 -14.558 1.00 97.31 132 SER A O 1
ATOM 947 N N . GLU A 1 133 ? -10.330 -9.732 -12.566 1.00 97.31 133 GLU A N 1
ATOM 948 C CA . GLU A 1 133 ? -9.631 -10.944 -12.108 1.00 97.31 133 GLU A CA 1
ATOM 949 C C . GLU A 1 133 ? -8.525 -11.433 -13.067 1.00 97.31 133 GLU A C 1
ATOM 951 O O . GLU A 1 133 ? -8.168 -12.608 -13.094 1.00 97.31 133 GLU A O 1
ATOM 956 N N . ALA A 1 134 ? -7.945 -10.520 -13.849 1.00 98.25 134 ALA A N 1
ATOM 957 C CA . ALA A 1 134 ? -6.940 -10.816 -14.868 1.00 98.25 134 ALA A CA 1
ATOM 958 C C . ALA A 1 134 ? -5.487 -10.710 -14.359 1.00 98.25 134 ALA A C 1
ATOM 960 O O . ALA A 1 134 ? -4.545 -11.014 -15.092 1.00 98.25 134 ALA A O 1
ATOM 961 N N . VAL A 1 135 ? -5.291 -10.263 -13.115 1.00 98.44 135 VAL A N 1
ATOM 962 C CA . VAL A 1 135 ? -3.969 -10.119 -12.487 1.00 98.44 135 VAL A CA 1
ATOM 963 C C . VAL A 1 135 ? -3.486 -11.452 -11.923 1.00 98.44 135 VAL A C 1
ATOM 965 O O . VAL A 1 135 ? -4.190 -12.102 -11.150 1.00 98.44 135 VAL A O 1
ATOM 968 N N . THR A 1 136 ? -2.238 -11.814 -12.226 1.00 98.31 136 THR A N 1
ATOM 969 C CA . THR A 1 136 ? -1.520 -12.839 -11.455 1.00 98.31 136 THR A CA 1
ATOM 970 C C . THR A 1 136 ? -0.821 -12.172 -10.278 1.00 98.31 136 THR A C 1
ATOM 972 O O . THR A 1 136 ? 0.031 -11.305 -10.473 1.00 98.31 136 THR A O 1
ATOM 975 N N . TRP A 1 137 ? -1.191 -12.577 -9.067 1.00 98.31 137 TRP A N 1
ATOM 976 C CA . TRP A 1 137 ? -0.667 -12.033 -7.817 1.00 98.31 137 TRP A CA 1
ATOM 977 C C . TRP A 1 137 ? 0.496 -12.875 -7.290 1.00 98.31 137 TRP A C 1
ATOM 979 O O . TRP A 1 137 ? 0.469 -14.102 -7.393 1.00 98.31 137 TRP A O 1
ATOM 989 N N . GLU A 1 138 ? 1.485 -12.227 -6.682 1.00 97.44 138 GLU A N 1
ATOM 990 C CA . GLU A 1 138 ? 2.513 -12.893 -5.879 1.00 97.44 138 GLU A CA 1
ATOM 991 C C . GLU A 1 138 ? 2.664 -12.212 -4.521 1.00 97.44 138 GLU A C 1
ATOM 993 O O . GLU A 1 138 ? 2.443 -11.009 -4.395 1.00 97.44 138 GLU A O 1
ATOM 998 N N . ALA A 1 139 ? 3.050 -12.976 -3.501 1.00 96.25 139 ALA A N 1
ATOM 999 C CA . ALA A 1 139 ? 3.360 -12.411 -2.197 1.00 96.25 139 ALA A CA 1
ATOM 1000 C C . ALA A 1 139 ? 4.695 -11.658 -2.256 1.00 96.25 139 ALA A C 1
ATOM 1002 O O . ALA A 1 139 ? 5.726 -12.234 -2.612 1.00 96.25 139 ALA A O 1
ATOM 1003 N N . ASP A 1 140 ? 4.680 -10.393 -1.849 1.00 94.69 140 ASP A N 1
ATOM 1004 C CA . ASP A 1 140 ? 5.882 -9.601 -1.659 1.00 94.69 140 ASP A CA 1
ATOM 1005 C C . ASP A 1 140 ? 6.659 -10.157 -0.449 1.00 94.69 140 ASP A C 1
ATOM 1007 O O . ASP A 1 140 ? 6.141 -10.171 0.676 1.00 94.69 140 ASP A O 1
ATOM 1011 N N . PRO A 1 141 ? 7.902 -10.636 -0.645 1.00 91.31 141 PRO A N 1
ATOM 1012 C CA . PRO A 1 141 ? 8.673 -11.277 0.417 1.00 91.31 141 PRO A CA 1
ATOM 1013 C C . PRO A 1 141 ? 9.142 -10.285 1.484 1.00 91.31 141 PRO A C 1
ATOM 1015 O O . PRO A 1 141 ? 9.581 -10.694 2.560 1.00 91.31 141 PRO A O 1
ATOM 1018 N N . ASP A 1 142 ? 9.100 -8.992 1.172 1.00 92.38 142 ASP A N 1
ATOM 1019 C CA . ASP A 1 142 ? 9.634 -7.934 2.000 1.00 92.38 142 ASP A CA 1
ATOM 1020 C C . ASP A 1 142 ? 8.537 -7.323 2.883 1.00 92.38 142 ASP A C 1
ATOM 1022 O O . ASP A 1 142 ? 8.837 -6.958 4.008 1.00 92.38 142 ASP A O 1
ATOM 1026 N N . PHE A 1 143 ? 7.271 -7.265 2.470 1.00 92.25 143 PHE A N 1
ATOM 1027 C CA . PHE A 1 143 ? 6.197 -6.592 3.213 1.00 92.25 143 PHE A CA 1
ATOM 1028 C C . PHE A 1 143 ? 4.924 -7.421 3.420 1.00 92.25 143 PHE A C 1
ATOM 1030 O O . PHE A 1 143 ? 4.026 -6.956 4.121 1.00 92.25 143 PHE A O 1
ATOM 1037 N N . GLY A 1 144 ? 4.829 -8.620 2.840 1.00 88.44 144 GLY A N 1
ATOM 1038 C CA . GLY A 1 144 ? 3.737 -9.566 3.092 1.00 88.44 144 GLY A CA 1
ATOM 1039 C C . GLY A 1 144 ? 2.401 -9.244 2.412 1.00 88.44 144 GLY A C 1
ATOM 1040 O O . GLY A 1 144 ? 1.464 -10.025 2.546 1.00 88.44 144 GLY A O 1
ATOM 1041 N N . TYR A 1 145 ? 2.305 -8.135 1.673 1.00 95.69 145 TYR A N 1
ATOM 1042 C CA . TYR A 1 145 ? 1.186 -7.864 0.767 1.00 95.69 145 TYR A CA 1
ATOM 1043 C C . TYR A 1 145 ? 1.345 -8.615 -0.555 1.00 95.69 145 TYR A C 1
ATOM 1045 O O . TYR A 1 145 ? 2.416 -9.133 -0.856 1.00 95.69 145 TYR A O 1
ATOM 1053 N N . GLU A 1 146 ? 0.299 -8.648 -1.374 1.00 98.31 146 GLU A N 1
ATOM 1054 C CA . GLU A 1 146 ? 0.379 -9.215 -2.718 1.00 98.31 146 GLU A CA 1
ATOM 1055 C C . GLU A 1 146 ? 0.603 -8.120 -3.761 1.00 98.31 146 GLU A C 1
ATOM 1057 O O . GLU A 1 146 ? -0.089 -7.100 -3.768 1.00 98.31 146 GLU A O 1
ATOM 1062 N N . VAL A 1 147 ? 1.549 -8.342 -4.668 1.00 98.12 147 VAL A N 1
ATOM 1063 C CA . VAL A 1 147 ? 1.849 -7.452 -5.794 1.00 98.12 147 VAL A CA 1
ATOM 1064 C C . VAL A 1 147 ? 1.384 -8.066 -7.116 1.00 98.12 147 VAL A C 1
ATOM 1066 O O . VAL A 1 147 ? 1.367 -9.294 -7.252 1.00 98.12 147 VAL A O 1
ATOM 1069 N N . PRO A 1 148 ? 1.000 -7.245 -8.110 1.00 98.06 148 PRO A N 1
ATOM 1070 C CA . PRO A 1 148 ? 0.669 -7.738 -9.440 1.00 98.06 148 PRO A CA 1
ATOM 1071 C C . PRO A 1 148 ? 1.951 -8.185 -10.163 1.00 98.06 148 PRO A C 1
ATOM 1073 O O . PRO A 1 148 ? 2.687 -7.362 -10.708 1.00 98.06 148 PRO A O 1
ATOM 1076 N N . ALA A 1 149 ? 2.220 -9.491 -10.176 1.00 96.44 149 ALA A N 1
ATOM 1077 C CA . ALA A 1 149 ? 3.369 -10.079 -10.867 1.00 96.44 149 ALA A CA 1
ATOM 1078 C C . ALA A 1 149 ? 3.203 -10.046 -12.391 1.00 96.44 149 ALA A C 1
ATOM 1080 O O . ALA A 1 149 ? 4.164 -9.820 -13.127 1.00 96.44 149 ALA A O 1
ATOM 1081 N N . VAL A 1 150 ? 1.975 -10.280 -12.869 1.00 97.25 150 VAL A N 1
ATOM 1082 C CA . VAL A 1 150 ? 1.625 -10.228 -14.293 1.00 97.25 150 VAL A CA 1
ATOM 1083 C C . VAL A 1 150 ? 0.298 -9.504 -14.462 1.00 97.25 150 VAL A C 1
ATOM 1085 O O . VAL A 1 150 ? -0.709 -9.881 -13.859 1.00 97.25 150 VAL A O 1
ATOM 1088 N N . VAL A 1 151 ? 0.301 -8.489 -15.325 1.00 98.12 151 VAL A N 1
ATOM 1089 C CA . VAL A 1 151 ? -0.874 -7.701 -15.705 1.00 98.12 151 VAL A CA 1
ATOM 1090 C C . VAL A 1 151 ? -0.964 -7.714 -17.232 1.00 98.12 151 VAL A C 1
ATOM 1092 O O . VAL A 1 151 ? -0.026 -7.252 -17.886 1.00 98.12 151 VAL A O 1
ATOM 1095 N N . PRO A 1 152 ? -2.032 -8.267 -17.835 1.00 96.75 152 PRO A N 1
ATOM 1096 C CA . PRO A 1 152 ? -2.151 -8.340 -19.287 1.00 96.75 152 PRO A CA 1
ATOM 1097 C C . PRO A 1 152 ? -2.017 -6.968 -19.956 1.00 96.75 152 PRO A C 1
ATOM 1099 O O . PRO A 1 152 ? -2.671 -6.008 -19.560 1.00 96.75 152 PRO A O 1
ATOM 1102 N N . GLY A 1 153 ? -1.169 -6.886 -20.984 1.00 94.94 153 GLY A N 1
ATOM 1103 C CA . GLY A 1 153 ? -0.906 -5.643 -21.716 1.00 94.94 153 GLY A CA 1
ATOM 1104 C C . GLY A 1 153 ? 0.063 -4.675 -21.029 1.00 94.94 153 GLY A C 1
ATOM 1105 O O . GLY A 1 153 ? 0.361 -3.630 -21.603 1.00 94.94 153 GLY A O 1
ATOM 1106 N N . LEU A 1 154 ? 0.583 -5.010 -19.842 1.00 96.50 154 LEU A N 1
ATOM 1107 C CA . LEU A 1 154 ? 1.598 -4.221 -19.153 1.00 96.50 154 LEU A CA 1
ATOM 1108 C C . LEU A 1 154 ? 2.984 -4.853 -19.321 1.00 96.50 154 LEU A C 1
ATOM 1110 O O . LEU A 1 154 ? 3.206 -6.000 -18.938 1.00 96.50 154 LEU A O 1
ATOM 1114 N N . GLU A 1 155 ? 3.938 -4.087 -19.848 1.00 94.81 155 GLU A N 1
ATOM 1115 C CA . GLU A 1 155 ? 5.297 -4.560 -20.131 1.00 94.81 155 GLU A CA 1
ATOM 1116 C C . GLU A 1 155 ? 6.364 -3.525 -19.730 1.00 94.81 155 GLU A C 1
ATOM 1118 O O . GLU A 1 155 ? 6.065 -2.403 -19.305 1.00 94.81 155 GLU A O 1
ATOM 1123 N N . GLY A 1 156 ? 7.638 -3.909 -19.859 1.00 93.62 156 GLY A N 1
ATOM 1124 C CA . GLY A 1 156 ? 8.782 -3.012 -19.696 1.00 93.62 156 GLY A CA 1
ATOM 1125 C C . GLY A 1 156 ? 8.891 -2.390 -18.302 1.00 93.62 156 GLY A C 1
ATOM 1126 O O . GLY A 1 156 ? 8.681 -3.055 -17.286 1.00 93.62 156 GLY A O 1
ATOM 1127 N N . ALA A 1 157 ? 9.240 -1.102 -18.257 1.00 92.00 157 ALA A N 1
ATOM 1128 C CA . ALA A 1 157 ? 9.477 -0.376 -17.010 1.00 92.00 157 ALA A CA 1
ATOM 1129 C C . ALA A 1 157 ? 8.236 -0.325 -16.102 1.00 92.00 157 ALA A C 1
ATOM 1131 O O . ALA A 1 157 ? 8.373 -0.435 -14.888 1.00 92.00 157 ALA A O 1
ATOM 1132 N N . SER A 1 158 ? 7.034 -0.226 -16.678 1.00 95.19 158 SER A N 1
ATOM 1133 C CA . SER A 1 158 ? 5.782 -0.177 -15.918 1.00 95.19 158 SER A CA 1
ATOM 1134 C C . SER A 1 158 ? 5.493 -1.500 -15.209 1.00 95.19 158 SER A C 1
ATOM 1136 O O . SER A 1 158 ? 5.186 -1.500 -14.020 1.00 95.19 158 SER A O 1
ATOM 1138 N N . ALA A 1 159 ? 5.668 -2.633 -15.902 1.00 95.31 159 ALA A N 1
ATOM 1139 C CA . ALA A 1 159 ? 5.570 -3.952 -15.276 1.00 95.31 159 ALA A CA 1
ATOM 1140 C C . ALA A 1 159 ? 6.665 -4.145 -14.216 1.00 95.31 159 ALA A C 1
ATOM 1142 O O . ALA A 1 159 ? 6.405 -4.646 -13.125 1.00 95.31 159 ALA A O 1
ATOM 1143 N N . ARG A 1 160 ? 7.891 -3.686 -14.500 1.00 94.19 160 ARG A N 1
ATOM 1144 C CA . ARG A 1 160 ? 9.011 -3.794 -13.559 1.00 94.19 160 ARG A CA 1
ATOM 1145 C C . ARG A 1 160 ? 8.794 -2.984 -12.282 1.00 94.19 160 ARG A C 1
ATOM 1147 O O . ARG A 1 160 ? 9.157 -3.444 -11.205 1.00 94.19 160 ARG A O 1
ATOM 1154 N N . ALA A 1 161 ? 8.177 -1.809 -12.385 1.00 95.69 161 ALA A N 1
ATOM 1155 C CA . ALA A 1 161 ? 7.901 -0.939 -11.248 1.00 95.69 161 ALA A CA 1
ATOM 1156 C C . ALA A 1 161 ? 6.920 -1.546 -10.234 1.00 95.69 161 ALA A C 1
ATOM 1158 O O . ALA A 1 161 ? 6.981 -1.186 -9.058 1.00 95.69 161 ALA A O 1
ATOM 1159 N N . LEU A 1 162 ? 6.059 -2.480 -10.659 1.00 97.44 162 LEU A N 1
ATOM 1160 C CA . LEU A 1 162 ? 5.160 -3.224 -9.767 1.00 97.44 162 LEU A CA 1
ATOM 1161 C C . LEU A 1 162 ? 5.895 -4.143 -8.794 1.00 97.44 162 LEU A C 1
ATOM 1163 O O . LEU A 1 162 ? 5.345 -4.488 -7.752 1.00 97.44 162 LEU A O 1
ATOM 1167 N N . LEU A 1 163 ? 7.152 -4.470 -9.101 1.00 96.12 163 LEU A N 1
ATOM 1168 C CA . LEU A 1 163 ? 8.020 -5.336 -8.318 1.00 96.12 163 LEU A CA 1
ATOM 1169 C C . LEU A 1 163 ? 9.262 -4.529 -7.886 1.00 96.12 163 LEU A C 1
ATOM 1171 O O . LEU A 1 163 ? 10.318 -4.631 -8.513 1.00 96.12 163 LEU A O 1
ATOM 1175 N N . PRO A 1 164 ? 9.187 -3.691 -6.829 1.00 94.94 164 PRO A N 1
ATOM 1176 C CA . PRO A 1 164 ? 10.270 -2.777 -6.458 1.00 94.94 164 PRO A CA 1
ATOM 1177 C C . PRO A 1 164 ? 11.628 -3.460 -6.295 1.00 94.94 164 PRO A C 1
ATOM 1179 O O . PRO A 1 164 ? 12.619 -2.977 -6.833 1.00 94.94 164 PRO A O 1
ATOM 1182 N N . ARG A 1 165 ? 11.689 -4.623 -5.639 1.00 94.69 165 ARG A N 1
ATOM 1183 C CA . ARG A 1 165 ? 12.931 -5.399 -5.477 1.00 94.69 165 ARG A CA 1
ATOM 1184 C C . ARG A 1 165 ? 13.648 -5.646 -6.805 1.00 94.69 165 ARG A C 1
ATOM 1186 O O . ARG A 1 165 ? 14.870 -5.552 -6.903 1.00 94.69 165 ARG A O 1
ATOM 1193 N N . LEU A 1 166 ? 12.858 -5.965 -7.817 1.00 94.19 166 LEU A N 1
ATOM 1194 C CA . LEU A 1 166 ? 13.281 -6.267 -9.168 1.00 94.19 166 LEU A CA 1
ATOM 1195 C C . LEU A 1 166 ? 13.705 -4.989 -9.917 1.00 94.19 166 LEU A C 1
ATOM 1197 O O . LEU A 1 166 ? 14.773 -4.979 -10.528 1.00 94.19 166 LEU A O 1
ATOM 1201 N N . LEU A 1 167 ? 12.959 -3.888 -9.772 1.00 94.31 167 LEU A N 1
ATOM 1202 C CA . LEU A 1 167 ? 13.366 -2.573 -10.285 1.00 94.31 167 LEU A CA 1
ATOM 1203 C C . LEU A 1 167 ? 14.720 -2.127 -9.709 1.00 94.31 167 LEU A C 1
ATOM 1205 O O . LEU A 1 167 ? 15.607 -1.739 -10.458 1.00 94.31 167 LEU A O 1
ATOM 1209 N N . TYR A 1 168 ? 14.925 -2.220 -8.392 1.00 93.31 168 TYR A N 1
ATOM 1210 C CA . TYR A 1 168 ? 16.221 -1.893 -7.782 1.00 93.31 168 TYR A CA 1
ATOM 1211 C C . TYR A 1 168 ? 17.336 -2.825 -8.283 1.00 93.31 168 TYR A C 1
ATOM 1213 O O . TYR A 1 168 ? 18.466 -2.378 -8.483 1.00 93.31 168 TYR A O 1
ATOM 1221 N N . GLY A 1 169 ? 17.027 -4.107 -8.499 1.00 92.69 169 GLY A N 1
ATOM 1222 C CA . GLY A 1 169 ? 17.963 -5.092 -9.037 1.00 92.69 169 GLY A CA 1
ATOM 1223 C C . GLY A 1 169 ? 18.490 -4.746 -10.428 1.00 92.69 169 GLY A C 1
ATOM 1224 O O . GLY A 1 169 ? 19.689 -4.869 -10.653 1.00 92.69 169 GLY A O 1
ATOM 1225 N N . ASP A 1 170 ? 17.639 -4.230 -11.317 1.00 93.44 170 ASP A N 1
ATOM 1226 C CA . ASP A 1 170 ? 18.036 -3.838 -12.684 1.00 93.44 170 ASP A CA 1
ATOM 1227 C C . ASP A 1 170 ? 19.037 -2.681 -12.730 1.00 93.44 170 ASP A C 1
ATOM 1229 O O . ASP A 1 170 ? 19.657 -2.425 -13.761 1.00 93.44 170 ASP A O 1
ATOM 1233 N N . HIS A 1 171 ? 19.190 -1.977 -11.611 1.00 91.12 171 HIS A N 1
ATOM 1234 C CA . HIS A 1 171 ? 20.079 -0.834 -11.469 1.00 91.12 171 HIS A CA 1
ATOM 1235 C C . HIS A 1 171 ? 21.214 -1.091 -10.473 1.00 91.12 171 HIS A C 1
ATOM 1237 O O . HIS A 1 171 ? 21.797 -0.133 -9.975 1.00 91.12 171 HIS A O 1
ATOM 1243 N N . ASP A 1 172 ? 21.508 -2.361 -10.162 1.00 92.69 172 ASP A N 1
ATOM 1244 C CA . ASP A 1 172 ? 22.556 -2.783 -9.220 1.00 92.69 172 ASP A CA 1
ATOM 1245 C C . ASP A 1 172 ? 22.373 -2.222 -7.792 1.00 92.69 172 ASP A C 1
ATOM 1247 O O . ASP A 1 172 ? 23.327 -2.030 -7.038 1.00 92.69 172 ASP A O 1
ATOM 1251 N N . ARG A 1 173 ? 21.120 -1.974 -7.381 1.00 92.50 173 ARG A N 1
ATOM 1252 C CA . ARG A 1 173 ? 20.754 -1.340 -6.096 1.00 92.50 173 ARG A CA 1
ATOM 1253 C C . ARG A 1 173 ? 20.106 -2.303 -5.097 1.00 92.50 173 ARG A C 1
ATOM 1255 O O . ARG A 1 173 ? 19.315 -1.896 -4.247 1.00 92.50 173 ARG A O 1
ATOM 1262 N N . VAL A 1 174 ? 20.441 -3.592 -5.163 1.00 91.88 174 VAL A N 1
ATOM 1263 C CA . VAL A 1 174 ? 19.846 -4.628 -4.293 1.00 91.88 174 VAL A CA 1
ATOM 1264 C C . VAL A 1 174 ? 20.122 -4.410 -2.800 1.00 91.88 174 VAL A C 1
ATOM 1266 O O . VAL A 1 174 ? 19.233 -4.632 -1.979 1.00 91.88 174 VAL A O 1
ATOM 1269 N N . TYR A 1 175 ? 21.321 -3.944 -2.437 1.00 91.12 175 TYR A N 1
ATOM 1270 C CA . TYR A 1 175 ? 21.676 -3.670 -1.038 1.00 91.12 175 TYR A CA 1
ATOM 1271 C C . TYR A 1 175 ? 20.942 -2.445 -0.504 1.00 91.12 175 TYR A C 1
ATOM 1273 O O . TYR A 1 175 ? 20.404 -2.479 0.598 1.00 91.12 175 TYR A O 1
ATOM 1281 N N . GLU A 1 176 ? 20.822 -1.405 -1.331 1.00 91.00 176 GLU A N 1
ATOM 1282 C CA . GLU A 1 176 ? 20.017 -0.239 -0.990 1.00 91.00 176 GLU A CA 1
ATOM 1283 C C . GLU A 1 176 ? 18.557 -0.634 -0.749 1.00 91.00 176 GLU A C 1
ATOM 1285 O O . GLU A 1 176 ? 17.969 -0.224 0.247 1.00 91.00 176 GLU A O 1
ATOM 1290 N N . HIS A 1 177 ? 17.974 -1.463 -1.619 1.00 92.75 177 HIS A N 1
ATOM 1291 C CA . HIS A 1 177 ? 16.619 -1.965 -1.415 1.00 92.75 177 HIS A CA 1
ATOM 1292 C C . HIS A 1 177 ? 16.472 -2.671 -0.061 1.00 92.75 177 HIS A C 1
ATOM 1294 O O . HIS A 1 177 ? 15.540 -2.375 0.683 1.00 92.75 177 HIS A O 1
ATOM 1300 N N . ALA A 1 178 ? 17.399 -3.572 0.280 1.00 92.31 178 ALA A N 1
ATOM 1301 C CA . ALA A 1 178 ? 17.367 -4.307 1.543 1.00 92.31 178 ALA A CA 1
ATOM 1302 C C . ALA A 1 178 ? 17.440 -3.374 2.768 1.00 92.31 178 ALA A C 1
ATOM 1304 O O . ALA A 1 178 ? 16.643 -3.517 3.700 1.00 92.31 178 ALA A O 1
ATOM 1305 N N . ASP A 1 179 ? 18.328 -2.377 2.741 1.00 92.00 179 ASP A N 1
ATOM 1306 C CA . ASP A 1 179 ? 18.458 -1.385 3.813 1.00 92.00 179 ASP A CA 1
ATOM 1307 C C . ASP A 1 179 ? 17.194 -0.524 3.954 1.00 92.00 179 ASP A C 1
ATOM 1309 O O . ASP A 1 179 ? 16.732 -0.239 5.067 1.00 92.00 179 ASP A O 1
ATOM 1313 N N . LEU A 1 180 ? 16.591 -0.138 2.826 1.00 92.38 180 LEU A N 1
ATOM 1314 C CA . LEU A 1 180 ? 15.348 0.626 2.800 1.00 92.38 180 LEU A CA 1
ATOM 1315 C C . LEU A 1 180 ? 14.151 -0.192 3.295 1.00 92.38 180 LEU A C 1
ATOM 1317 O O . LEU A 1 180 ? 13.309 0.354 4.007 1.00 92.38 180 LEU A O 1
ATOM 1321 N N . VAL A 1 181 ? 14.072 -1.486 2.974 1.00 93.44 181 VAL A N 1
ATOM 1322 C CA . VAL A 1 181 ? 13.047 -2.396 3.515 1.00 93.44 181 VAL A CA 1
ATOM 1323 C C . VAL A 1 181 ? 13.162 -2.475 5.035 1.00 93.44 181 VAL A C 1
ATOM 1325 O O . VAL A 1 181 ? 12.178 -2.236 5.735 1.00 93.44 181 VAL A O 1
ATOM 1328 N N . ALA A 1 182 ? 14.362 -2.740 5.561 1.00 92.69 182 ALA A N 1
ATOM 1329 C CA . ALA A 1 182 ? 14.589 -2.818 7.004 1.00 92.69 182 ALA A CA 1
ATOM 1330 C C . ALA A 1 182 ? 14.254 -1.493 7.710 1.00 92.69 182 ALA A C 1
ATOM 1332 O O . ALA A 1 182 ? 13.639 -1.477 8.777 1.00 92.69 182 ALA A O 1
ATOM 1333 N N . THR A 1 183 ? 14.621 -0.367 7.095 1.00 92.19 183 THR A N 1
ATOM 1334 C CA . THR A 1 183 ? 14.283 0.970 7.597 1.00 92.19 183 THR A CA 1
ATOM 1335 C C . THR A 1 183 ? 12.774 1.190 7.611 1.00 92.19 183 THR A C 1
ATOM 1337 O O . THR A 1 183 ? 12.229 1.555 8.648 1.00 92.19 183 THR A O 1
ATOM 1340 N N . LYS A 1 184 ? 12.075 0.875 6.515 1.00 92.69 184 LYS A N 1
ATOM 1341 C CA . LYS A 1 184 ? 10.625 1.061 6.401 1.00 92.69 184 LYS A CA 1
ATOM 1342 C C . LYS A 1 184 ? 9.837 0.190 7.386 1.00 92.69 184 LYS A C 1
ATOM 1344 O O . LYS A 1 184 ? 8.869 0.672 7.968 1.00 92.69 184 LYS A O 1
ATOM 1349 N N . LYS A 1 185 ? 10.245 -1.063 7.616 1.00 94.25 185 LYS A N 1
ATOM 1350 C CA . LYS A 1 185 ? 9.621 -1.931 8.635 1.00 94.25 185 LYS A CA 1
ATOM 1351 C C . LYS A 1 185 ? 9.725 -1.341 10.038 1.00 94.25 185 LYS A C 1
ATOM 1353 O O . LYS A 1 185 ? 8.734 -1.265 10.758 1.00 94.25 185 LYS A O 1
ATOM 1358 N N . ARG A 1 186 ? 10.914 -0.856 10.399 1.00 94.50 186 ARG A N 1
ATOM 1359 C CA . ARG A 1 186 ? 11.150 -0.176 11.676 1.00 94.50 186 ARG A CA 1
ATOM 1360 C C . ARG A 1 186 ? 10.329 1.107 11.812 1.00 94.50 186 ARG A C 1
ATOM 1362 O O . ARG A 1 186 ? 9.693 1.280 12.841 1.00 94.50 186 ARG A O 1
ATOM 1369 N N . GLU A 1 187 ? 10.272 1.954 10.783 1.00 94.12 187 GLU A N 1
ATOM 1370 C CA . GLU A 1 187 ? 9.424 3.160 10.793 1.00 94.12 187 GLU A CA 1
ATOM 1371 C C . GLU A 1 187 ? 7.946 2.814 11.026 1.00 94.12 187 GLU A C 1
ATOM 1373 O O . GLU A 1 187 ? 7.268 3.455 11.826 1.00 94.12 187 GLU A O 1
ATOM 1378 N N . ARG A 1 188 ? 7.430 1.778 10.351 1.00 95.12 188 ARG A N 1
ATOM 1379 C CA . ARG A 1 188 ? 6.049 1.310 10.540 1.00 95.12 188 ARG A CA 1
ATOM 1380 C C . ARG A 1 188 ? 5.803 0.793 11.950 1.00 95.12 188 ARG A C 1
ATOM 1382 O O . ARG A 1 188 ? 4.764 1.091 12.532 1.00 95.12 188 ARG A O 1
ATOM 1389 N N . PHE A 1 189 ? 6.762 0.064 12.510 1.00 95.44 189 PHE A N 1
ATOM 1390 C CA . PHE A 1 189 ? 6.704 -0.373 13.898 1.00 95.44 189 PHE A CA 1
ATOM 1391 C C . PHE A 1 189 ? 6.685 0.814 14.866 1.00 95.44 189 PHE A C 1
ATOM 1393 O O . PHE A 1 189 ? 5.843 0.860 15.754 1.00 95.44 189 PHE A O 1
ATOM 1400 N N . GLU A 1 190 ? 7.542 1.814 14.660 1.00 95.75 190 GLU A N 1
ATOM 1401 C CA . GLU A 1 190 ? 7.564 3.039 15.468 1.00 95.75 190 GLU A CA 1
ATOM 1402 C C . GLU A 1 190 ? 6.237 3.809 15.375 1.00 95.75 190 GLU A C 1
ATOM 1404 O O . GLU A 1 190 ? 5.719 4.267 16.394 1.00 95.75 190 GLU A O 1
ATOM 1409 N N . ILE A 1 191 ? 5.633 3.895 14.183 1.00 94.88 191 ILE A N 1
ATOM 1410 C CA . ILE A 1 191 ? 4.290 4.465 13.993 1.00 94.88 191 ILE A CA 1
ATOM 1411 C C . ILE A 1 191 ? 3.255 3.679 14.804 1.00 94.88 191 ILE A C 1
ATOM 1413 O O . ILE A 1 191 ? 2.460 4.286 15.522 1.00 94.88 191 ILE A O 1
ATOM 1417 N N . ALA A 1 192 ? 3.268 2.350 14.723 1.00 95.62 192 ALA A N 1
ATOM 1418 C CA . ALA A 1 192 ? 2.324 1.499 15.438 1.00 95.62 192 ALA A CA 1
ATOM 1419 C C . ALA A 1 192 ? 2.484 1.607 16.969 1.00 95.62 192 ALA A C 1
ATOM 1421 O O . ALA A 1 192 ? 1.493 1.679 17.698 1.00 95.62 192 ALA A O 1
ATOM 1422 N N . GLU A 1 193 ? 3.722 1.690 17.463 1.00 95.50 193 GLU A N 1
ATOM 1423 C CA . GLU A 1 193 ? 4.030 1.885 18.884 1.00 95.50 193 GLU A CA 1
ATOM 1424 C C . GLU A 1 193 ? 3.686 3.294 19.383 1.00 95.50 193 GLU A C 1
ATOM 1426 O O . GLU A 1 193 ? 3.353 3.467 20.556 1.00 95.50 193 GLU A O 1
ATOM 1431 N N . SER A 1 194 ? 3.692 4.295 18.498 1.00 96.00 194 SER A N 1
ATOM 1432 C CA . SER A 1 194 ? 3.320 5.672 18.840 1.00 96.00 194 SER A CA 1
ATOM 1433 C C . SER A 1 194 ? 1.831 5.856 19.162 1.00 96.00 194 SER A C 1
ATOM 1435 O O . SER A 1 194 ? 1.451 6.915 19.661 1.00 96.00 194 SER A O 1
ATOM 1437 N N . VAL A 1 195 ? 0.992 4.843 18.900 1.00 96.75 195 VAL A N 1
ATOM 1438 C CA . VAL A 1 195 ? -0.457 4.862 19.140 1.00 96.75 195 VAL A CA 1
ATOM 1439 C C . VAL A 1 195 ? -0.796 3.969 20.348 1.00 96.75 195 VAL A C 1
ATOM 1441 O O . VAL A 1 195 ? -0.891 2.743 20.217 1.00 96.75 195 VAL A O 1
ATOM 1444 N N . PRO A 1 196 ? -1.011 4.544 21.549 1.00 95.81 196 PRO A N 1
ATOM 1445 C CA . PRO A 1 196 ? -1.336 3.765 22.739 1.00 95.81 196 PRO A CA 1
ATOM 1446 C C . PRO A 1 196 ? -2.650 2.998 22.574 1.00 95.81 196 PRO A C 1
ATOM 1448 O O . PRO A 1 196 ? -3.673 3.582 22.226 1.00 95.81 196 PRO A O 1
ATOM 1451 N N . GLY A 1 197 ? -2.629 1.695 22.861 1.00 96.88 197 GLY A N 1
ATOM 1452 C CA . GLY A 1 197 ? -3.810 0.829 22.766 1.00 96.88 197 GLY A CA 1
ATOM 1453 C C . GLY A 1 197 ? -4.136 0.323 21.357 1.00 96.88 197 GLY A C 1
ATOM 1454 O O . GLY A 1 197 ? -5.205 -0.249 21.171 1.00 96.88 197 GLY A O 1
ATOM 1455 N N . LEU A 1 198 ? -3.244 0.514 20.377 1.00 98.00 198 LEU A N 1
ATOM 1456 C CA . LEU A 1 198 ? -3.423 -0.030 19.029 1.00 98.00 198 LEU A CA 1
ATOM 1457 C C . LEU A 1 198 ? -3.527 -1.567 19.043 1.00 98.00 198 LEU A C 1
ATOM 1459 O O . LEU A 1 198 ? -2.789 -2.239 19.769 1.00 98.00 198 LEU A O 1
ATOM 1463 N N . ASP A 1 199 ? -4.430 -2.104 18.217 1.00 98.06 199 ASP A N 1
ATOM 1464 C CA . ASP A 1 199 ? -4.667 -3.543 18.061 1.00 98.06 199 ASP A CA 1
ATOM 1465 C C . ASP A 1 199 ? -3.376 -4.295 17.687 1.00 98.06 199 ASP A C 1
ATOM 1467 O O . ASP A 1 199 ? -2.593 -3.859 16.837 1.00 98.06 199 ASP A O 1
ATOM 1471 N N . GLN A 1 200 ? -3.153 -5.448 18.325 1.00 97.00 200 GLN A N 1
ATOM 1472 C CA . GLN A 1 200 ? -1.924 -6.225 18.156 1.00 97.00 200 GLN A CA 1
ATOM 1473 C C . GLN A 1 200 ? -1.744 -6.774 16.738 1.00 97.00 200 GLN A C 1
ATOM 1475 O O . GLN A 1 200 ? -0.609 -6.916 16.294 1.00 97.00 200 GLN A O 1
ATOM 1480 N N . ALA A 1 201 ? -2.825 -7.047 16.003 1.00 97.19 201 ALA A N 1
ATOM 1481 C CA . ALA A 1 201 ? -2.724 -7.475 14.612 1.00 97.19 201 ALA A CA 1
ATOM 1482 C C . ALA A 1 201 ? -2.164 -6.353 13.723 1.00 97.19 201 ALA A C 1
ATOM 1484 O O . ALA A 1 201 ? -1.350 -6.620 12.844 1.00 97.19 201 ALA A O 1
ATOM 1485 N N . VAL A 1 202 ? -2.544 -5.096 13.983 1.00 97.25 202 VAL A N 1
ATOM 1486 C CA . VAL A 1 202 ? -2.016 -3.931 13.249 1.00 97.25 202 VAL A CA 1
ATOM 1487 C C . VAL A 1 202 ? -0.541 -3.712 13.582 1.00 97.25 202 VAL A C 1
ATOM 1489 O O . VAL A 1 202 ? 0.260 -3.458 12.688 1.00 97.25 202 VAL A O 1
ATOM 1492 N N . LYS A 1 203 ? -0.151 -3.872 14.854 1.00 95.94 203 LYS A N 1
ATOM 1493 C CA . LYS A 1 203 ? 1.263 -3.821 15.262 1.00 95.94 203 LYS A CA 1
ATOM 1494 C C . LYS A 1 203 ? 2.090 -4.924 14.601 1.00 95.94 203 LYS A C 1
ATOM 1496 O O . LYS A 1 203 ? 3.170 -4.656 14.082 1.00 95.94 203 LYS A O 1
ATOM 1501 N N . ALA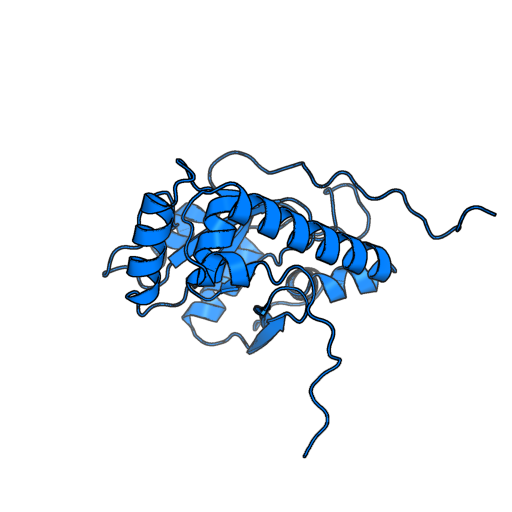 A 1 204 ? 1.566 -6.149 14.578 1.00 94.81 204 ALA A N 1
ATOM 1502 C CA . ALA A 1 204 ? 2.222 -7.297 13.960 1.00 94.81 204 ALA A CA 1
ATOM 1503 C C . ALA A 1 204 ? 2.410 -7.127 12.442 1.00 94.81 204 ALA A C 1
ATOM 1505 O O . ALA A 1 204 ? 3.396 -7.622 11.903 1.00 94.81 204 ALA A O 1
ATOM 1506 N N . ALA A 1 205 ? 1.532 -6.375 11.767 1.00 95.44 205 ALA A N 1
ATOM 1507 C CA . ALA A 1 205 ? 1.651 -6.082 10.337 1.00 95.44 205 ALA A CA 1
ATOM 1508 C C . ALA A 1 205 ? 2.901 -5.252 9.969 1.00 95.44 205 ALA A C 1
ATOM 1510 O O . ALA A 1 205 ? 3.261 -5.177 8.796 1.00 95.44 205 ALA A O 1
ATOM 1511 N N . ALA A 1 206 ? 3.594 -4.645 10.943 1.00 92.50 206 ALA A N 1
ATOM 1512 C CA . ALA A 1 206 ? 4.886 -3.998 10.701 1.00 92.50 206 ALA A CA 1
ATOM 1513 C C . ALA A 1 206 ? 6.027 -5.003 10.444 1.00 92.50 206 ALA A C 1
ATOM 1515 O O . ALA A 1 206 ? 7.074 -4.605 9.929 1.00 92.50 206 ALA A O 1
ATOM 1516 N N . ASP A 1 207 ? 5.828 -6.278 10.805 1.00 89.56 207 ASP A N 1
ATOM 1517 C CA . ASP A 1 207 ? 6.801 -7.369 10.669 1.00 89.56 207 ASP A CA 1
ATOM 1518 C C . ASP A 1 207 ? 8.185 -7.015 11.255 1.00 89.56 207 ASP A C 1
ATOM 1520 O O . ASP A 1 207 ? 9.242 -7.223 10.652 1.00 89.56 207 ASP A O 1
ATOM 1524 N N . TRP A 1 208 ? 8.177 -6.397 12.443 1.00 87.62 208 TRP A N 1
ATOM 1525 C CA . TRP A 1 208 ? 9.375 -5.926 13.135 1.00 87.62 208 TRP A CA 1
ATOM 1526 C C . TRP A 1 208 ? 9.237 -6.040 14.667 1.00 87.62 208 TRP A C 1
ATOM 1528 O O . TRP A 1 208 ? 8.153 -5.776 15.189 1.00 87.62 208 TRP A O 1
ATOM 1538 N N . PRO A 1 209 ? 10.319 -6.372 15.410 1.00 81.06 209 PRO A N 1
ATOM 1539 C CA . PRO A 1 209 ? 11.644 -6.760 14.915 1.00 81.06 209 PRO A CA 1
ATOM 1540 C C . PRO A 1 209 ? 11.616 -8.123 14.206 1.00 81.06 209 PRO A C 1
ATOM 1542 O O . PRO A 1 209 ? 10.757 -8.949 14.514 1.00 81.06 209 PRO A O 1
ATOM 1545 N N . PRO A 1 210 ? 12.549 -8.386 13.270 1.00 73.50 210 PRO A N 1
ATOM 1546 C CA . PRO A 1 210 ? 12.600 -9.663 12.574 1.00 73.50 210 PRO A CA 1
ATOM 1547 C C . PRO A 1 210 ? 12.795 -10.785 13.593 1.00 73.50 210 PRO A C 1
ATOM 1549 O O . PRO A 1 210 ? 13.764 -10.797 14.357 1.00 73.50 210 PRO A O 1
ATOM 1552 N N . VAL A 1 211 ? 11.866 -11.737 13.617 1.00 70.56 211 VAL A N 1
ATOM 1553 C CA . VAL A 1 211 ? 11.980 -12.907 14.486 1.00 70.56 211 VAL A CA 1
ATOM 1554 C 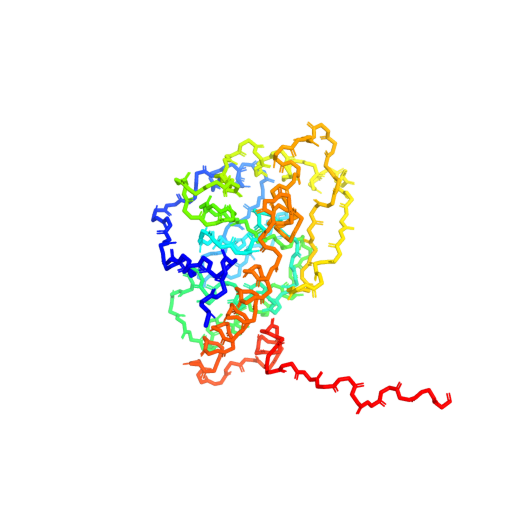C . VAL A 1 211 ? 13.033 -13.835 13.888 1.00 70.56 211 VAL A C 1
ATOM 1556 O O . VAL A 1 211 ? 12.913 -14.269 12.743 1.00 70.56 211 VAL A O 1
ATOM 1559 N N . ALA A 1 212 ? 14.078 -14.155 14.654 1.00 55.56 212 ALA A N 1
ATOM 1560 C CA . ALA A 1 212 ? 15.090 -15.105 14.210 1.00 55.56 212 ALA A CA 1
ATOM 1561 C C . ALA A 1 212 ? 14.438 -16.466 13.909 1.00 55.56 212 ALA A C 1
ATOM 1563 O O . ALA A 1 212 ? 13.784 -17.057 14.768 1.00 55.56 212 ALA A O 1
ATOM 1564 N N . THR A 1 213 ? 14.670 -17.011 12.712 1.00 52.62 213 THR A N 1
ATOM 1565 C CA . THR A 1 213 ? 14.206 -18.346 12.283 1.00 52.62 213 THR A CA 1
ATOM 1566 C C . THR A 1 213 ? 14.934 -19.494 13.011 1.00 52.62 213 THR A C 1
ATOM 1568 O O . THR A 1 213 ? 15.131 -20.576 12.465 1.00 52.62 213 THR A O 1
ATOM 1571 N N . SER A 1 214 ? 15.372 -19.302 14.254 1.00 47.28 214 SER A N 1
ATOM 1572 C CA . SER A 1 214 ? 15.951 -20.350 15.092 1.00 47.28 214 SER A CA 1
ATOM 1573 C C . SER A 1 214 ? 14.836 -21.041 15.881 1.00 47.28 214 SER A C 1
ATOM 1575 O O . SER A 1 214 ? 14.659 -20.785 17.067 1.00 47.28 214 SER A O 1
ATOM 1577 N N . GLY A 1 215 ? 14.042 -21.891 15.223 1.00 4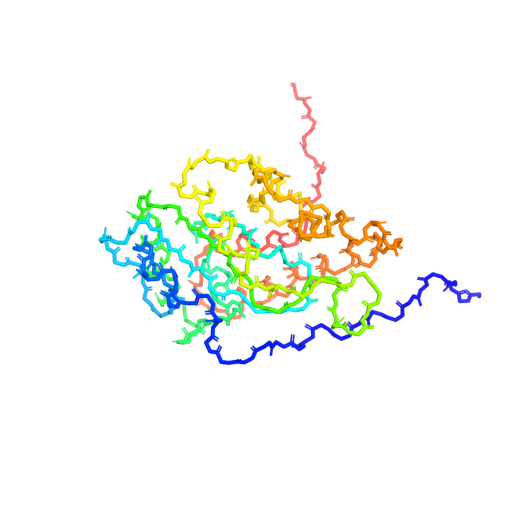0.66 215 GLY A N 1
ATOM 1578 C CA . GLY A 1 215 ? 12.979 -22.626 15.925 1.00 40.66 215 GLY A CA 1
ATOM 1579 C C . GLY A 1 215 ? 12.183 -23.645 15.116 1.00 40.66 215 GLY A C 1
ATOM 1580 O O . GLY A 1 215 ? 11.647 -24.577 15.698 1.00 40.66 215 GLY A O 1
ATOM 1581 N N . ARG A 1 216 ? 12.156 -23.564 13.779 1.00 41.41 216 ARG A N 1
ATOM 1582 C CA . ARG A 1 216 ? 11.588 -24.636 12.941 1.00 41.41 216 ARG A CA 1
ATOM 1583 C C . ARG A 1 216 ? 12.640 -25.711 12.654 1.00 41.41 216 ARG A C 1
ATOM 1585 O O . ARG A 1 216 ? 13.035 -25.919 11.509 1.00 41.41 216 ARG A O 1
ATOM 1592 N N . ARG A 1 217 ? 13.122 -26.390 13.702 1.00 40.16 217 ARG A N 1
ATOM 1593 C CA . ARG A 1 217 ? 13.608 -27.763 13.513 1.00 40.16 217 ARG A CA 1
ATOM 1594 C C . ARG A 1 217 ? 12.366 -28.629 13.333 1.00 40.16 217 ARG A C 1
ATOM 1596 O O . ARG A 1 217 ? 11.422 -28.515 14.102 1.00 40.16 217 ARG A O 1
ATOM 1603 N N . ARG A 1 218 ? 12.353 -29.376 12.233 1.00 43.06 218 ARG A N 1
ATOM 1604 C CA . ARG A 1 218 ? 11.351 -30.398 11.950 1.00 43.06 218 ARG A CA 1
ATOM 1605 C C . ARG A 1 218 ? 11.486 -31.464 13.035 1.00 43.06 218 ARG A C 1
ATOM 1607 O O . ARG A 1 218 ? 12.589 -31.993 13.184 1.00 43.06 218 ARG A O 1
ATOM 1614 N N . ASP A 1 219 ? 10.404 -31.711 13.756 1.00 47.56 219 ASP A N 1
ATOM 1615 C CA . ASP A 1 219 ? 10.179 -32.999 14.408 1.00 47.56 219 ASP A CA 1
ATOM 1616 C C . ASP A 1 219 ? 9.655 -33.995 13.361 1.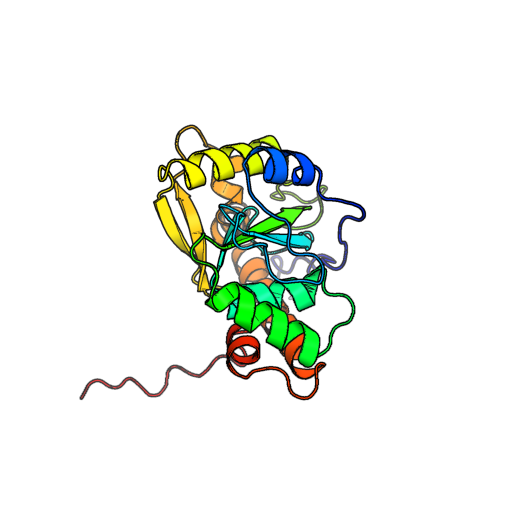00 47.56 219 ASP A C 1
ATOM 1618 O O . ASP A 1 219 ? 8.939 -33.546 12.429 1.00 47.56 219 ASP A O 1
#

pLDDT: mean 90.21, std 12.98, range [40.16, 98.69]

Sequence (219 aa):
MADPYATRAPDLSARPTGPPPWEAAVGERGGEVIADAPPATASRFAVVPCRGIGTLAPFARVDAPLAVLLWLEHSGQPRTAAAAAELLAGLRAFEGPIFAIKQGCVGGPSERPGCFEVGDDLVLGVLDAALSEAVTWEADPDFGYEVPAVVPGLEGASARALLPRLLYGDHDRVYEHADLVATKKRERFEIAESVPGLDQAVKAAADWPPVATSGRRRD

Secondary structure (DSSP, 8-state):
---TT-PPPP-------SS-TTHHHHHHTTEEE-SSSPPPTT-SEEEEEEEESSSS-SEEEE-HHHHHHHHHHHT-SS--HHHHHHHHHHHHH--S-EEEEEEEEESSSTTSTT-EE--HHHHHHHHHHHHTT-PEEEE-TTTSSEEEEE-TT--HHHHHHTSHHHHHHTTT-HHHHHHHHHHHHHHHHHHHHTSTT--HHHHHTT--SPPP-------